Protein AF-A0A1I6DN78-F1 (afdb_monomer_lite)

pLDDT: mean 74.21, std 11.68, range [35.84, 90.88]

Structure (mmCIF, N/CA/C/O backbone):
data_AF-A0A1I6DN78-F1
#
_entry.id   AF-A0A1I6DN78-F1
#
loop_
_atom_site.group_PDB
_atom_site.id
_atom_site.type_symbol
_atom_site.label_atom_id
_atom_site.label_alt_id
_atom_site.label_comp_id
_atom_site.label_asym_id
_atom_site.label_entity_id
_atom_site.label_seq_id
_atom_site.pdbx_PDB_ins_code
_atom_site.Cartn_x
_atom_site.Cartn_y
_atom_site.Cartn_z
_atom_site.occupancy
_atom_site.B_iso_or_equiv
_atom_site.auth_seq_id
_atom_site.auth_comp_id
_atom_site.auth_asym_id
_atom_site.auth_atom_id
_atom_site.pdbx_PDB_model_num
ATOM 1 N N . MET A 1 1 ? 24.659 16.108 31.734 1.00 41.31 1 MET A N 1
ATOM 2 C CA . MET A 1 1 ? 24.739 14.938 30.835 1.00 41.31 1 MET A CA 1
ATOM 3 C C . MET A 1 1 ? 23.391 14.236 30.911 1.00 41.31 1 MET A C 1
ATOM 5 O O . MET A 1 1 ? 23.063 13.721 31.973 1.00 41.31 1 MET A O 1
ATOM 9 N N . LEU A 1 2 ? 22.557 14.352 29.872 1.00 47.22 2 LEU A N 1
ATOM 10 C CA . LEU A 1 2 ? 21.226 13.733 29.843 1.00 47.22 2 LEU A CA 1
ATOM 11 C C . LEU A 1 2 ? 21.417 12.210 29.844 1.00 47.22 2 LEU A C 1
ATOM 13 O O . LEU A 1 2 ? 22.082 11.671 28.958 1.00 47.22 2 LEU A O 1
ATOM 17 N N . ASN A 1 3 ? 20.913 11.521 30.866 1.00 60.94 3 ASN A N 1
ATOM 18 C CA . ASN A 1 3 ? 21.078 10.078 30.988 1.00 60.94 3 ASN A CA 1
ATOM 19 C C . ASN A 1 3 ? 20.027 9.386 30.107 1.00 60.94 3 ASN A C 1
ATOM 21 O O . ASN A 1 3 ? 18.976 8.964 30.580 1.00 60.94 3 ASN A O 1
ATOM 25 N N . ILE A 1 4 ? 20.317 9.308 28.805 1.00 55.97 4 ILE A N 1
ATOM 26 C CA . ILE A 1 4 ? 19.475 8.690 27.760 1.00 55.97 4 ILE A CA 1
ATOM 27 C C . ILE A 1 4 ? 19.012 7.281 28.166 1.00 55.97 4 ILE A C 1
ATOM 29 O O . ILE A 1 4 ? 17.906 6.861 27.836 1.00 55.97 4 ILE A O 1
ATOM 33 N N . LYS A 1 5 ? 19.830 6.557 28.941 1.00 55.28 5 LYS A N 1
ATOM 34 C CA . LYS A 1 5 ? 19.492 5.234 29.482 1.00 55.28 5 LYS A CA 1
ATOM 35 C C . LYS A 1 5 ? 18.276 5.270 30.411 1.00 55.28 5 LYS A C 1
ATOM 37 O O . LYS A 1 5 ? 17.467 4.350 30.370 1.00 55.28 5 LYS A O 1
ATOM 42 N N . THR A 1 6 ? 18.156 6.318 31.222 1.00 58.56 6 THR A N 1
ATOM 43 C CA . THR A 1 6 ? 17.051 6.500 32.164 1.00 58.56 6 THR A CA 1
ATOM 44 C C . THR A 1 6 ? 15.787 6.970 31.455 1.00 58.56 6 THR A C 1
ATOM 46 O O . THR A 1 6 ? 14.716 6.503 31.801 1.00 58.56 6 THR A O 1
ATOM 49 N N . GLU A 1 7 ? 15.891 7.834 30.439 1.00 58.91 7 GLU A N 1
ATOM 50 C CA . GLU A 1 7 ? 14.727 8.251 29.637 1.00 58.91 7 GLU A CA 1
ATOM 51 C C . GLU A 1 7 ? 14.170 7.110 28.777 1.00 58.91 7 GLU A C 1
ATOM 53 O O . GLU A 1 7 ? 12.955 6.951 28.667 1.00 58.91 7 GLU A O 1
ATOM 58 N N . LEU A 1 8 ? 15.039 6.266 28.209 1.00 57.28 8 LEU A N 1
ATOM 59 C CA . LEU A 1 8 ? 14.621 5.075 27.466 1.00 57.28 8 LEU A CA 1
ATOM 60 C C . LEU A 1 8 ? 13.922 4.053 28.370 1.00 57.28 8 LEU A C 1
ATOM 62 O O . LEU A 1 8 ? 12.923 3.466 27.955 1.00 57.28 8 LEU A O 1
ATOM 66 N N . SER A 1 9 ? 14.395 3.847 29.604 1.00 59.88 9 SER A N 1
ATOM 67 C CA . SER A 1 9 ? 13.773 2.886 30.522 1.00 59.88 9 SER A CA 1
ATOM 68 C C . SER A 1 9 ? 12.417 3.354 31.064 1.00 59.88 9 SER A C 1
ATOM 70 O O . SER A 1 9 ? 11.549 2.513 31.294 1.00 59.88 9 SER A O 1
ATOM 72 N N . THR A 1 10 ? 12.169 4.664 31.193 1.00 61.94 10 THR A N 1
ATOM 73 C CA . THR A 1 10 ? 10.816 5.197 31.455 1.00 61.94 10 THR A CA 1
ATOM 74 C C . THR A 1 10 ? 9.911 5.142 30.228 1.00 61.94 10 THR A C 1
ATOM 76 O O . THR A 1 10 ? 8.695 4.998 30.371 1.00 61.94 10 THR A O 1
ATOM 79 N N . PHE A 1 11 ? 10.462 5.246 29.015 1.00 59.44 11 PHE A N 1
ATOM 80 C CA . PHE A 1 11 ? 9.665 5.199 27.787 1.00 59.44 11 PHE A CA 1
ATOM 81 C C . PHE A 1 11 ? 9.216 3.780 27.414 1.00 59.44 11 PHE A C 1
ATOM 83 O O . PHE A 1 11 ? 8.083 3.600 26.958 1.00 59.44 11 PHE A O 1
ATOM 90 N N . PHE A 1 12 ? 10.081 2.787 27.631 1.00 59.97 12 PHE A N 1
ATOM 91 C CA . PHE A 1 12 ? 9.878 1.375 27.305 1.00 59.97 12 PHE A CA 1
ATOM 92 C C . PHE A 1 12 ? 9.549 0.544 28.551 1.00 59.97 12 PHE A C 1
ATOM 94 O O . PHE A 1 12 ? 10.260 -0.392 28.907 1.00 59.97 12 PHE A O 1
ATOM 101 N N . THR A 1 13 ? 8.445 0.866 29.224 1.00 73.69 13 THR A N 1
ATOM 102 C CA . THR A 1 13 ? 7.919 -0.013 30.277 1.00 73.69 13 THR A CA 1
ATOM 103 C C . THR A 1 13 ? 7.487 -1.361 29.687 1.00 73.69 13 THR A C 1
ATOM 105 O O . THR A 1 13 ? 7.060 -1.434 28.532 1.00 73.69 13 THR A O 1
ATOM 108 N N . GLN A 1 14 ? 7.548 -2.436 30.481 1.00 72.31 14 GLN A N 1
ATOM 109 C CA . GLN A 1 14 ? 7.134 -3.792 30.077 1.00 72.31 14 GLN A CA 1
ATOM 110 C C . GLN A 1 14 ? 5.727 -3.805 29.443 1.00 72.31 14 GLN A C 1
ATOM 112 O O . GLN A 1 14 ? 5.481 -4.473 28.437 1.00 72.31 14 GLN A O 1
ATOM 117 N N . GLU A 1 15 ? 4.813 -3.008 29.998 1.00 73.38 15 GLU A N 1
ATOM 118 C CA . GLU A 1 15 ? 3.446 -2.824 29.507 1.00 73.38 15 GLU A CA 1
ATOM 119 C C . GLU A 1 15 ? 3.412 -2.175 28.114 1.00 73.38 15 GLU A C 1
ATOM 121 O O . GLU A 1 15 ? 2.725 -2.656 27.210 1.00 73.38 15 GLU A O 1
ATOM 126 N N . ARG A 1 16 ? 4.207 -1.120 27.896 1.00 68.69 16 ARG A N 1
ATOM 127 C CA . ARG A 1 16 ? 4.311 -0.454 26.592 1.00 68.69 16 ARG A CA 1
ATOM 128 C C . ARG A 1 16 ? 4.953 -1.350 25.547 1.00 68.69 16 ARG A C 1
ATOM 130 O O . ARG A 1 16 ? 4.456 -1.373 24.428 1.00 68.69 16 ARG A O 1
ATOM 137 N N . ILE A 1 17 ? 5.992 -2.109 25.901 1.00 73.38 17 ILE A N 1
ATOM 138 C CA . ILE A 1 17 ? 6.631 -3.087 25.004 1.00 73.38 17 ILE A CA 1
ATOM 139 C C . ILE A 1 17 ? 5.624 -4.163 24.595 1.00 73.38 17 ILE A C 1
ATOM 141 O O . ILE A 1 17 ? 5.501 -4.469 23.413 1.00 73.38 17 ILE A O 1
ATOM 145 N N . THR A 1 18 ? 4.857 -4.694 25.549 1.00 70.69 18 THR A N 1
ATOM 146 C CA . THR A 1 18 ? 3.829 -5.712 25.280 1.00 70.69 18 THR A CA 1
ATOM 147 C C . THR A 1 18 ? 2.738 -5.158 24.365 1.00 70.69 18 THR A C 1
ATOM 149 O O . THR A 1 18 ? 2.366 -5.786 23.373 1.00 70.69 18 THR A O 1
ATOM 152 N N . ARG A 1 19 ? 2.279 -3.927 24.623 1.00 70.06 19 ARG A N 1
ATOM 153 C CA . ARG A 1 19 ? 1.315 -3.232 23.763 1.00 70.06 19 ARG A CA 1
ATOM 154 C C . ARG A 1 19 ? 1.873 -2.980 22.359 1.00 70.06 19 ARG A C 1
ATOM 156 O O . ARG A 1 19 ? 1.165 -3.204 21.383 1.00 70.06 19 ARG A O 1
ATOM 163 N N . LEU A 1 20 ? 3.132 -2.558 22.240 1.00 70.12 20 LEU A N 1
ATOM 164 C CA . LEU A 1 20 ? 3.813 -2.359 20.956 1.00 70.12 20 LEU A CA 1
ATOM 165 C C . LEU A 1 20 ? 3.968 -3.670 20.190 1.00 70.12 20 LEU A C 1
ATOM 167 O O . LEU A 1 20 ? 3.680 -3.698 19.001 1.00 70.12 20 LEU A O 1
ATOM 171 N N . SER A 1 21 ? 4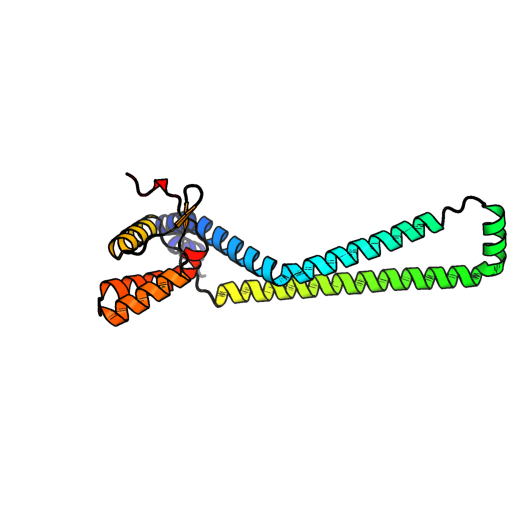.357 -4.750 20.865 1.00 73.81 21 SER A N 1
ATOM 172 C CA . SER A 1 21 ? 4.475 -6.088 20.279 1.00 73.81 21 SER A CA 1
ATOM 173 C C . SER A 1 21 ? 3.133 -6.581 19.728 1.00 73.81 21 SER A C 1
ATOM 175 O O . SER A 1 21 ? 3.067 -7.070 18.604 1.00 73.81 21 SER A O 1
ATOM 177 N N . ASN A 1 22 ? 2.036 -6.347 20.455 1.00 73.00 22 ASN A N 1
ATOM 178 C CA . ASN A 1 22 ? 0.687 -6.707 20.005 1.00 73.00 22 ASN A CA 1
ATOM 179 C C . ASN A 1 22 ? 0.187 -5.832 18.839 1.00 73.00 22 ASN A C 1
ATOM 181 O O . ASN A 1 22 ? -0.591 -6.284 17.998 1.00 73.00 22 ASN A O 1
ATOM 185 N N . LEU A 1 23 ? 0.620 -4.570 18.772 1.00 71.50 23 LEU A N 1
ATOM 186 C CA . LEU A 1 23 ? 0.206 -3.628 17.730 1.00 71.50 23 LEU A CA 1
ATOM 187 C C . LEU A 1 23 ? 1.088 -3.685 16.475 1.00 71.50 23 LEU A C 1
ATOM 189 O O . LEU A 1 23 ? 0.589 -3.441 15.376 1.00 71.50 23 LEU A O 1
ATOM 193 N N . ALA A 1 24 ? 2.372 -4.019 16.596 1.00 73.44 24 ALA A N 1
ATOM 194 C CA . ALA A 1 24 ? 3.335 -4.003 15.496 1.00 73.44 24 ALA A CA 1
ATOM 195 C C . ALA A 1 24 ? 2.898 -4.859 14.288 1.00 73.44 24 ALA A C 1
ATOM 197 O O . ALA A 1 24 ? 2.918 -4.336 13.170 1.00 73.44 24 ALA A O 1
ATOM 198 N N . PRO A 1 25 ? 2.388 -6.099 14.454 1.00 78.00 25 PRO A N 1
ATOM 199 C CA . PRO A 1 25 ? 1.848 -6.878 13.341 1.00 78.00 25 PRO A CA 1
ATOM 200 C C . PRO A 1 25 ? 0.688 -6.180 12.617 1.00 78.00 25 PRO A C 1
ATOM 202 O O . PRO A 1 25 ? 0.527 -6.339 11.406 1.00 78.00 25 PRO A O 1
ATOM 205 N N . LYS A 1 26 ? -0.119 -5.386 13.334 1.00 77.94 26 LYS A N 1
ATOM 206 C CA . LYS A 1 26 ? -1.255 -4.641 12.766 1.00 77.94 26 LYS A CA 1
ATOM 207 C C . LYS A 1 26 ? -0.774 -3.464 11.918 1.00 77.94 26 LYS A C 1
ATOM 209 O O . LYS A 1 26 ? -1.271 -3.273 10.811 1.00 77.94 26 LYS A O 1
ATOM 214 N N . TYR A 1 27 ? 0.242 -2.737 12.384 1.00 75.69 27 TYR A N 1
ATOM 215 C CA . TYR A 1 27 ? 0.895 -1.691 11.591 1.00 75.69 27 TYR A CA 1
ATOM 216 C C . TYR A 1 27 ? 1.569 -2.265 10.338 1.00 75.69 27 TYR A C 1
ATOM 218 O O . TYR A 1 27 ? 1.397 -1.715 9.255 1.00 75.69 27 TYR A O 1
ATOM 226 N N . ILE A 1 28 ? 2.259 -3.408 10.440 1.00 78.19 28 ILE A N 1
ATOM 227 C CA . ILE A 1 28 ? 2.870 -4.082 9.279 1.00 78.19 28 ILE A CA 1
ATOM 228 C C . ILE A 1 28 ? 1.811 -4.449 8.230 1.00 78.19 28 ILE A C 1
ATOM 230 O O . ILE A 1 28 ? 2.001 -4.178 7.044 1.00 78.19 28 ILE A O 1
ATOM 234 N N . LYS A 1 29 ? 0.667 -5.009 8.651 1.00 77.81 29 LYS A N 1
ATOM 235 C CA . LYS A 1 29 ? -0.460 -5.294 7.745 1.00 77.81 29 LYS A CA 1
ATOM 236 C C . LYS A 1 29 ? -0.986 -4.030 7.061 1.00 77.81 29 LYS A C 1
ATOM 238 O O . LYS A 1 29 ? -1.263 -4.066 5.864 1.00 77.81 29 LYS A O 1
ATOM 243 N N . HIS A 1 30 ? -1.073 -2.913 7.782 1.00 79.69 30 HIS A N 1
ATOM 244 C CA . HIS A 1 30 ? -1.467 -1.634 7.195 1.00 79.69 30 HIS A CA 1
ATOM 245 C C . HIS A 1 30 ? -0.463 -1.130 6.156 1.00 79.69 30 HIS A C 1
ATOM 247 O O . HIS A 1 30 ? -0.868 -0.778 5.050 1.00 79.69 30 HIS A O 1
ATOM 253 N N . PHE A 1 31 ? 0.839 -1.162 6.454 1.00 80.31 31 PHE A N 1
ATOM 254 C CA . PHE A 1 31 ? 1.873 -0.804 5.478 1.00 80.31 31 PHE A CA 1
ATOM 255 C C . PHE A 1 31 ? 1.793 -1.678 4.225 1.00 80.31 31 PHE A C 1
ATOM 257 O O . PHE A 1 31 ? 1.883 -1.162 3.112 1.00 80.31 31 PHE A O 1
ATOM 264 N N . TYR A 1 32 ? 1.558 -2.983 4.386 1.00 82.25 32 TYR A N 1
ATOM 265 C CA . TYR A 1 32 ? 1.349 -3.891 3.260 1.00 82.25 32 TYR A CA 1
ATOM 266 C C . TYR A 1 32 ? 0.108 -3.514 2.436 1.00 82.25 32 TYR A C 1
ATOM 268 O O . TYR A 1 32 ? 0.173 -3.464 1.208 1.00 82.25 32 TYR A O 1
ATOM 276 N N . TYR A 1 33 ? -1.009 -3.191 3.093 1.00 82.00 33 TYR A N 1
ATOM 277 C CA . TYR A 1 33 ? -2.230 -2.729 2.431 1.00 82.00 33 TYR A CA 1
ATOM 278 C C . TYR A 1 33 ? -2.006 -1.430 1.643 1.00 82.00 33 TYR A C 1
ATOM 280 O O . TYR A 1 33 ? -2.354 -1.361 0.464 1.00 82.00 33 TYR A O 1
ATOM 288 N N . VAL A 1 34 ? -1.376 -0.422 2.256 1.00 80.19 34 VAL A N 1
ATOM 289 C CA . VAL A 1 34 ? -1.042 0.854 1.602 1.00 80.19 34 VAL A CA 1
ATOM 290 C C . VAL A 1 34 ? -0.096 0.621 0.425 1.00 80.19 34 VAL A C 1
ATOM 292 O O . VAL A 1 34 ? -0.337 1.136 -0.666 1.00 80.19 34 VAL A O 1
ATOM 295 N N . GLY A 1 35 ? 0.935 -0.208 0.604 1.00 80.38 35 GLY A N 1
ATOM 296 C CA . GLY A 1 35 ? 1.876 -0.567 -0.455 1.00 80.38 35 GLY A CA 1
ATOM 297 C C . GLY A 1 35 ? 1.180 -1.247 -1.632 1.00 80.38 35 GLY A C 1
ATOM 298 O O . GLY A 1 35 ? 1.411 -0.881 -2.783 1.00 80.38 35 GLY A O 1
ATOM 299 N N . LYS A 1 36 ? 0.252 -2.169 -1.351 1.00 82.88 36 LYS A N 1
ATOM 300 C CA . LYS A 1 36 ? -0.588 -2.808 -2.366 1.00 82.88 36 LYS A CA 1
ATOM 301 C C . LYS A 1 36 ? -1.446 -1.778 -3.109 1.00 82.88 36 LYS A C 1
ATOM 303 O O . LYS A 1 36 ? -1.479 -1.828 -4.333 1.00 82.88 36 LYS A O 1
ATOM 308 N N . GLN A 1 37 ? -2.104 -0.841 -2.417 1.00 82.06 37 GLN A N 1
ATOM 309 C CA . GLN A 1 37 ? -2.894 0.218 -3.069 1.00 82.06 37 GLN A CA 1
ATOM 310 C C . GLN A 1 37 ? -2.043 1.060 -4.026 1.00 82.06 37 GLN A C 1
ATOM 312 O O . GLN A 1 37 ? -2.405 1.224 -5.187 1.00 82.06 37 GLN A O 1
ATOM 317 N N . VAL A 1 38 ? -0.882 1.532 -3.562 1.00 82.69 38 VAL A N 1
ATOM 318 C CA . VAL A 1 38 ? 0.045 2.311 -4.394 1.00 82.69 38 VAL A CA 1
ATOM 319 C C . VAL A 1 38 ? 0.521 1.488 -5.589 1.00 82.69 38 VAL A C 1
ATOM 321 O O . VAL A 1 38 ? 0.551 1.988 -6.705 1.00 82.69 38 VAL A O 1
ATOM 324 N N . PHE A 1 39 ? 0.840 0.209 -5.403 1.00 82.25 39 PHE A N 1
ATOM 325 C CA . PHE A 1 39 ? 1.216 -0.660 -6.516 1.00 82.25 39 PHE A CA 1
ATOM 326 C C . PHE A 1 39 ? 0.112 -0.771 -7.577 1.00 82.25 39 PHE A C 1
ATOM 328 O O . PHE A 1 39 ? 0.398 -0.661 -8.769 1.00 82.25 39 PHE A O 1
ATOM 335 N N . TRP A 1 40 ? -1.148 -0.939 -7.165 1.00 81.75 40 TRP A N 1
ATOM 336 C CA . TRP A 1 40 ? -2.278 -1.011 -8.094 1.00 81.75 40 TRP A CA 1
ATOM 337 C C . TRP A 1 40 ? -2.506 0.293 -8.860 1.00 81.75 40 TRP A C 1
ATOM 339 O O . TRP A 1 40 ? -2.768 0.232 -10.063 1.00 81.75 40 TRP A O 1
ATOM 349 N N . ASP A 1 41 ? -2.331 1.450 -8.215 1.00 82.62 41 ASP A N 1
ATOM 350 C CA . ASP A 1 41 ? -2.417 2.761 -8.874 1.00 82.62 41 ASP A CA 1
ATOM 351 C C . ASP A 1 41 ? -1.419 2.884 -10.041 1.00 82.62 41 ASP A C 1
ATOM 353 O O . ASP A 1 41 ? -1.744 3.438 -11.093 1.00 82.62 41 ASP A O 1
ATOM 357 N N . TYR A 1 42 ? -0.216 2.323 -9.885 1.00 81.81 42 TYR A N 1
ATOM 358 C CA . TYR A 1 42 ? 0.852 2.371 -10.892 1.00 81.81 42 TYR A CA 1
ATOM 359 C C . TYR A 1 42 ? 0.944 1.107 -11.764 1.00 81.81 42 TYR A C 1
ATOM 361 O O . TYR A 1 42 ? 1.770 1.042 -12.676 1.00 81.81 42 TYR A O 1
ATOM 369 N N . TRP A 1 43 ? 0.069 0.118 -11.566 1.00 80.12 43 TRP A N 1
ATOM 370 C CA . TRP A 1 43 ? 0.129 -1.181 -12.249 1.00 80.12 43 TRP A CA 1
ATOM 371 C C . TRP A 1 43 ? 0.071 -1.073 -13.776 1.00 80.12 43 TRP A C 1
ATOM 373 O O . TRP A 1 43 ? 0.793 -1.774 -14.487 1.00 80.12 43 TRP A O 1
ATOM 383 N N . LYS A 1 44 ? -0.759 -0.161 -14.301 1.00 78.75 44 LYS A N 1
ATOM 384 C CA . LYS A 1 44 ? -0.852 0.093 -15.750 1.00 78.75 44 LYS A CA 1
ATOM 385 C C . LYS A 1 44 ? 0.477 0.596 -16.321 1.00 78.75 44 LYS A C 1
ATOM 387 O O . LYS A 1 44 ? 0.866 0.177 -17.404 1.00 78.75 44 LYS A O 1
ATOM 392 N N . ILE A 1 45 ? 1.176 1.450 -15.578 1.00 76.44 45 ILE A N 1
ATOM 393 C CA . ILE A 1 45 ? 2.455 2.040 -15.986 1.00 76.44 45 ILE A CA 1
ATOM 394 C C . ILE A 1 45 ? 3.564 0.982 -15.924 1.00 76.44 45 ILE A C 1
ATOM 396 O O . ILE A 1 45 ? 4.328 0.840 -16.877 1.00 76.44 45 ILE A O 1
ATOM 400 N N . ILE A 1 46 ? 3.597 0.175 -14.857 1.00 77.81 46 ILE A N 1
ATOM 401 C CA . ILE A 1 46 ? 4.546 -0.940 -14.705 1.00 77.81 46 ILE A CA 1
ATOM 402 C C . ILE A 1 46 ? 4.428 -1.917 -15.884 1.00 77.81 46 ILE A C 1
ATOM 404 O O . ILE A 1 46 ? 5.440 -2.276 -16.480 1.00 77.81 46 ILE A O 1
ATOM 408 N N . LYS A 1 47 ? 3.203 -2.281 -16.291 1.00 76.94 47 LYS A N 1
ATOM 409 C CA . LYS A 1 47 ? 2.967 -3.153 -17.456 1.00 76.94 47 LYS A CA 1
ATOM 410 C C . LYS A 1 47 ? 3.573 -2.608 -18.747 1.00 76.94 47 LYS A C 1
ATOM 412 O O . LYS A 1 47 ? 4.202 -3.364 -19.482 1.00 76.94 47 LYS A O 1
ATOM 417 N N . VAL A 1 48 ? 3.387 -1.318 -19.026 1.00 75.88 48 VAL A N 1
ATOM 418 C CA . VAL A 1 48 ? 3.936 -0.680 -20.234 1.00 75.88 48 VAL A CA 1
ATOM 419 C C . VAL A 1 48 ? 5.462 -0.753 -20.229 1.00 75.88 48 VAL A C 1
ATOM 421 O O . VAL A 1 48 ? 6.062 -1.129 -21.232 1.00 75.88 48 VAL A O 1
ATOM 424 N N . ILE A 1 49 ? 6.091 -0.479 -19.086 1.00 76.88 49 ILE A N 1
ATOM 425 C CA . ILE A 1 49 ? 7.550 -0.553 -18.933 1.00 76.88 49 ILE A CA 1
ATOM 426 C C . ILE A 1 49 ? 8.058 -1.982 -19.122 1.00 76.88 49 ILE A C 1
ATOM 428 O O . ILE A 1 49 ? 9.050 -2.187 -19.817 1.00 76.88 49 ILE A O 1
ATOM 432 N N . SER A 1 50 ? 7.368 -2.982 -18.570 1.00 76.31 50 SER A N 1
ATOM 433 C CA . SER A 1 50 ? 7.729 -4.390 -18.767 1.00 76.31 50 SER A CA 1
ATOM 434 C C . SER A 1 50 ? 7.639 -4.816 -20.237 1.00 76.31 50 SER A C 1
ATOM 436 O O . SER A 1 50 ? 8.516 -5.533 -20.715 1.00 76.31 50 SER A O 1
ATOM 438 N N . ILE A 1 51 ? 6.623 -4.350 -20.973 1.00 76.75 51 ILE A N 1
ATOM 439 C CA . ILE A 1 51 ? 6.493 -4.606 -22.417 1.00 76.75 51 ILE A CA 1
ATOM 440 C C . ILE A 1 51 ? 7.643 -3.944 -23.188 1.00 76.75 51 ILE A C 1
ATOM 442 O O . ILE A 1 51 ? 8.246 -4.582 -24.048 1.00 76.75 51 ILE A O 1
ATOM 446 N N . LEU A 1 52 ? 8.001 -2.701 -22.853 1.00 71.44 52 LEU A N 1
ATOM 447 C CA . LEU A 1 52 ? 9.150 -2.018 -23.455 1.00 71.44 52 LEU A CA 1
ATOM 448 C C . LEU A 1 52 ? 10.464 -2.767 -23.188 1.00 71.44 52 LEU A C 1
ATOM 450 O O . LEU A 1 52 ? 11.283 -2.899 -24.094 1.00 71.44 52 LEU A O 1
ATOM 454 N N . PHE A 1 53 ? 10.644 -3.318 -21.983 1.00 74.00 53 PHE A N 1
ATOM 455 C CA . PHE A 1 53 ? 11.814 -4.130 -21.639 1.00 74.00 53 PHE A CA 1
ATOM 456 C C . PHE A 1 53 ? 11.904 -5.397 -22.502 1.00 74.00 53 PHE A C 1
ATOM 458 O O . PHE A 1 53 ? 12.964 -5.709 -23.042 1.00 74.00 53 PHE A O 1
ATOM 465 N N . LEU A 1 54 ? 10.778 -6.094 -22.685 1.00 75.19 54 LEU A N 1
ATOM 466 C CA . LEU A 1 54 ? 10.675 -7.263 -23.564 1.00 75.19 54 LEU A CA 1
ATOM 467 C C . LEU A 1 54 ? 10.985 -6.918 -25.026 1.00 75.19 54 LEU A C 1
ATOM 469 O O . LEU A 1 54 ? 11.682 -7.684 -25.686 1.00 75.19 54 LEU A O 1
ATOM 473 N N . LEU A 1 55 ? 10.522 -5.766 -25.519 1.00 68.56 55 LEU A N 1
ATOM 474 C CA . LEU A 1 55 ? 10.797 -5.305 -26.883 1.00 68.56 55 LEU A CA 1
ATOM 475 C C . LEU A 1 55 ? 12.281 -4.978 -27.092 1.00 68.56 55 LEU A C 1
ATOM 477 O O . LEU A 1 55 ? 12.867 -5.435 -28.069 1.00 68.56 55 LEU A O 1
ATOM 481 N N . ILE A 1 56 ? 12.911 -4.248 -26.165 1.00 70.38 56 ILE A N 1
ATOM 482 C CA . ILE A 1 56 ? 14.352 -3.944 -26.228 1.00 70.38 56 ILE A CA 1
ATOM 483 C C . ILE A 1 56 ? 15.169 -5.238 -26.189 1.00 70.38 56 ILE A C 1
ATOM 485 O O . ILE A 1 56 ? 16.085 -5.426 -26.989 1.00 70.38 56 ILE A O 1
ATOM 489 N N . TYR A 1 57 ? 14.815 -6.156 -25.288 1.00 70.19 57 TYR A N 1
ATOM 490 C CA . TYR A 1 57 ? 15.468 -7.456 -25.189 1.00 70.19 57 TYR A CA 1
ATOM 491 C C . TYR A 1 57 ? 15.319 -8.279 -26.479 1.00 70.19 57 TYR A C 1
ATOM 493 O O . TYR A 1 57 ? 16.298 -8.852 -26.957 1.00 70.19 57 TYR A O 1
ATOM 501 N N . ALA A 1 58 ? 14.125 -8.300 -27.082 1.00 64.12 58 ALA A N 1
ATOM 502 C CA . ALA A 1 58 ? 13.876 -8.987 -28.346 1.00 64.12 58 ALA A CA 1
ATOM 503 C C . ALA A 1 58 ? 14.692 -8.392 -29.504 1.00 64.12 58 ALA A C 1
ATOM 505 O O . ALA A 1 58 ? 15.265 -9.146 -30.285 1.00 64.12 58 ALA A O 1
ATOM 506 N N . VAL A 1 59 ? 14.801 -7.061 -29.591 1.00 66.31 59 VAL A N 1
ATOM 507 C CA . VAL A 1 59 ? 15.617 -6.381 -30.611 1.00 66.31 59 VAL A CA 1
ATOM 508 C C . VAL A 1 59 ? 17.101 -6.719 -30.451 1.00 66.31 59 VAL A C 1
ATOM 510 O O . VAL A 1 59 ? 17.743 -7.075 -31.437 1.00 66.31 59 VAL A O 1
ATOM 513 N N . ASN A 1 60 ? 17.632 -6.691 -29.223 1.00 63.47 60 ASN A N 1
ATOM 514 C CA . ASN A 1 60 ? 19.027 -7.067 -28.961 1.00 63.47 60 ASN A CA 1
ATOM 515 C C . ASN A 1 60 ? 19.306 -8.522 -29.368 1.00 63.47 60 ASN A C 1
ATOM 517 O O . ASN A 1 60 ? 20.282 -8.794 -30.063 1.00 63.47 60 ASN A O 1
ATOM 521 N N . ARG A 1 61 ? 18.408 -9.447 -29.013 1.00 64.38 61 ARG A N 1
ATOM 522 C CA . ARG A 1 61 ? 18.545 -10.872 -29.343 1.00 64.38 61 ARG A CA 1
ATOM 523 C C . ARG A 1 61 ? 18.397 -11.157 -30.843 1.00 64.38 61 ARG A C 1
ATOM 525 O O . ARG A 1 61 ? 19.074 -12.031 -31.371 1.00 64.38 61 ARG A O 1
ATOM 532 N N . CYS A 1 62 ? 17.537 -10.415 -31.539 1.00 56.66 62 CYS A N 1
ATOM 533 C CA . CYS A 1 62 ? 17.375 -10.525 -32.989 1.00 56.66 62 CYS A CA 1
ATOM 534 C C . CYS A 1 62 ? 18.614 -9.982 -33.729 1.00 56.66 62 CYS A C 1
ATOM 536 O O . CYS A 1 62 ? 19.073 -10.589 -34.691 1.00 56.66 62 CYS A O 1
ATOM 538 N N . GLY A 1 63 ? 19.219 -8.894 -33.233 1.00 55.50 63 GLY A N 1
ATOM 539 C CA . GLY A 1 63 ? 20.483 -8.363 -33.754 1.00 55.50 63 GLY A CA 1
ATOM 540 C C . GLY A 1 63 ? 21.656 -9.345 -33.635 1.00 55.50 63 GLY A C 1
ATOM 541 O O . GLY A 1 63 ? 22.446 -9.464 -34.568 1.00 55.50 63 GLY A O 1
ATOM 542 N N . GLU A 1 64 ? 21.737 -10.099 -32.534 1.00 53.47 64 GLU A N 1
ATOM 543 C CA . GLU A 1 64 ? 22.731 -11.172 -32.358 1.00 53.47 64 GLU A CA 1
ATOM 544 C C . GLU A 1 64 ? 22.539 -12.321 -33.363 1.00 53.47 64 GLU A C 1
ATOM 546 O O . GLU A 1 64 ? 23.517 -12.865 -33.875 1.00 53.47 64 GLU A O 1
ATOM 551 N N . GLN A 1 65 ? 21.289 -12.662 -33.692 1.00 53.31 65 GLN A N 1
ATOM 552 C CA . GLN A 1 65 ? 20.966 -13.701 -34.677 1.00 53.31 65 GLN A CA 1
ATOM 553 C C . GLN A 1 65 ? 21.205 -13.245 -36.123 1.00 53.31 65 GLN A C 1
ATOM 555 O O . GLN A 1 65 ? 21.685 -14.032 -36.930 1.00 53.31 65 GLN A O 1
ATOM 560 N N . PHE A 1 66 ? 20.965 -11.972 -36.456 1.00 50.44 66 PHE A N 1
ATOM 561 C CA . PHE A 1 66 ? 21.289 -11.416 -37.779 1.00 50.44 66 PHE A CA 1
ATOM 562 C C . PHE A 1 66 ? 22.796 -11.406 -38.092 1.00 50.44 66 PHE A C 1
ATOM 564 O O . PHE A 1 66 ? 23.166 -11.355 -39.263 1.00 50.44 66 PHE A O 1
ATOM 571 N N . MET A 1 67 ? 23.674 -11.478 -37.084 1.00 50.53 67 MET A N 1
ATOM 572 C CA . MET A 1 67 ? 25.119 -11.655 -37.297 1.00 50.53 67 MET A CA 1
ATOM 573 C C . MET A 1 67 ? 25.529 -13.113 -37.574 1.00 50.53 67 MET A C 1
ATOM 575 O O . MET A 1 67 ? 26.678 -13.359 -37.939 1.00 50.53 67 MET A O 1
ATOM 579 N N . GLN A 1 68 ? 24.617 -14.081 -37.441 1.00 49.69 68 GLN A N 1
ATOM 580 C CA . GLN A 1 68 ? 24.841 -15.483 -37.803 1.00 49.69 68 GLN A CA 1
ATOM 581 C C . GLN A 1 68 ? 24.308 -15.739 -39.221 1.00 49.69 68 GLN A C 1
ATOM 583 O O . GLN A 1 68 ? 23.212 -16.254 -39.404 1.00 49.69 68 GLN A O 1
ATOM 588 N N . ILE A 1 69 ? 25.057 -15.326 -40.247 1.00 52.91 69 ILE A N 1
ATOM 589 C CA . ILE A 1 69 ? 24.684 -15.549 -41.655 1.00 52.91 69 ILE A CA 1
ATOM 590 C C . ILE A 1 69 ? 25.353 -16.829 -42.174 1.00 52.91 69 ILE A C 1
ATOM 592 O O . ILE A 1 69 ? 26.575 -16.959 -42.124 1.00 52.91 69 ILE A O 1
ATOM 596 N N . ASP A 1 70 ? 24.556 -17.724 -42.765 1.00 53.56 70 ASP A N 1
ATOM 597 C CA . ASP A 1 70 ? 24.935 -19.051 -43.295 1.00 53.56 70 ASP A CA 1
ATOM 598 C C . ASP A 1 70 ? 25.841 -19.039 -44.551 1.00 53.56 70 ASP A C 1
ATOM 600 O O . ASP A 1 70 ? 26.030 -20.065 -45.205 1.00 53.56 70 ASP A O 1
ATOM 604 N N . ASN A 1 71 ? 26.427 -17.895 -44.929 1.00 54.41 71 ASN A N 1
ATOM 605 C CA . ASN A 1 71 ? 27.308 -17.811 -46.097 1.00 54.41 71 ASN A CA 1
ATOM 606 C C . ASN A 1 71 ? 28.468 -16.813 -45.890 1.00 54.41 71 ASN A C 1
ATOM 608 O O . ASN A 1 71 ? 28.400 -15.655 -46.318 1.00 54.41 71 ASN A O 1
ATOM 612 N N . PRO A 1 72 ? 29.559 -17.240 -45.227 1.00 57.03 72 PRO A N 1
ATOM 613 C CA . PRO A 1 72 ? 30.596 -16.339 -44.726 1.00 57.03 72 PRO A CA 1
ATOM 614 C C . PRO A 1 72 ? 31.368 -15.600 -45.830 1.00 57.03 72 PRO A C 1
ATOM 616 O O . PRO A 1 72 ? 31.841 -14.495 -45.587 1.00 57.03 72 PRO A O 1
ATOM 619 N N . LYS A 1 73 ? 31.468 -16.130 -47.059 1.00 54.69 73 LYS A N 1
ATOM 620 C CA . LYS A 1 73 ? 32.248 -15.499 -48.147 1.00 54.69 73 LYS A CA 1
ATOM 621 C C . LYS A 1 73 ? 31.626 -14.201 -48.675 1.00 54.69 73 LYS A C 1
ATOM 623 O O . LYS A 1 73 ? 32.303 -13.183 -48.722 1.00 54.69 73 LYS A O 1
ATOM 628 N N . VAL A 1 74 ? 30.334 -14.222 -49.005 1.00 58.78 74 VAL A N 1
ATOM 629 C CA . VAL A 1 74 ? 29.610 -13.050 -49.542 1.00 58.78 74 VAL A CA 1
ATOM 630 C C . VAL A 1 74 ? 29.512 -11.942 -48.493 1.00 58.78 74 VAL A C 1
ATOM 632 O O . VAL A 1 74 ? 29.653 -10.761 -48.804 1.00 58.78 74 VAL A O 1
ATOM 635 N N . LEU A 1 75 ? 29.330 -12.331 -47.230 1.00 59.09 75 LEU A N 1
ATOM 636 C CA . LEU A 1 75 ? 29.339 -11.403 -46.109 1.00 59.09 75 LEU A CA 1
ATOM 637 C C . LEU A 1 75 ? 30.715 -10.749 -45.923 1.00 59.09 75 LEU A C 1
ATOM 639 O O . LEU A 1 75 ? 30.789 -9.544 -45.708 1.00 59.09 75 LEU A O 1
ATOM 643 N N . THR A 1 76 ? 31.801 -11.520 -46.029 1.00 56.25 76 THR A N 1
ATOM 644 C CA . THR A 1 76 ? 33.165 -10.998 -45.850 1.00 56.25 76 THR A CA 1
ATOM 645 C C . THR A 1 76 ? 33.518 -9.969 -46.925 1.00 56.25 76 THR A C 1
ATOM 647 O O . THR A 1 76 ? 34.026 -8.902 -46.585 1.00 56.25 76 THR A O 1
ATOM 650 N N . ASP A 1 77 ? 33.176 -10.230 -48.190 1.00 63.94 77 ASP A N 1
ATOM 651 C CA . ASP A 1 77 ? 33.425 -9.296 -49.298 1.00 63.94 77 ASP A CA 1
ATOM 652 C C . ASP A 1 77 ? 32.582 -8.014 -49.179 1.00 63.94 77 ASP A C 1
ATOM 654 O O . ASP A 1 77 ? 33.088 -6.907 -49.381 1.00 63.94 77 ASP A O 1
ATOM 658 N N . PHE A 1 78 ? 31.314 -8.138 -48.773 1.00 61.66 78 PHE A N 1
ATOM 659 C CA . PHE A 1 78 ? 30.438 -6.993 -48.516 1.00 61.66 78 PHE A CA 1
ATOM 660 C C . PHE A 1 78 ? 30.921 -6.144 -47.332 1.00 61.66 78 PHE A C 1
ATOM 662 O O . PHE A 1 78 ? 30.923 -4.912 -47.419 1.00 61.66 78 PHE A O 1
ATOM 669 N N . ILE A 1 79 ? 31.356 -6.794 -46.242 1.00 60.88 79 ILE A N 1
ATOM 670 C CA . ILE A 1 79 ? 31.943 -6.123 -45.081 1.00 60.88 79 ILE A CA 1
ATOM 671 C C . ILE A 1 79 ? 33.204 -5.385 -45.513 1.00 60.88 79 ILE A C 1
ATOM 673 O O . ILE A 1 79 ? 33.267 -4.185 -45.288 1.00 60.88 79 ILE A O 1
ATOM 677 N N . LEU A 1 80 ? 34.161 -6.047 -46.173 1.00 62.25 80 LEU A N 1
ATOM 678 C CA . LEU A 1 80 ? 35.409 -5.438 -46.655 1.00 62.25 80 LEU A CA 1
ATOM 679 C C . LEU A 1 80 ? 35.170 -4.207 -47.541 1.00 62.25 80 LEU A C 1
ATOM 681 O O . LEU A 1 80 ? 35.856 -3.204 -47.367 1.00 62.25 80 LEU A O 1
ATOM 685 N N . GLN A 1 81 ? 34.174 -4.244 -48.433 1.00 67.81 81 GLN A N 1
ATOM 686 C CA . GLN A 1 81 ? 33.823 -3.098 -49.281 1.00 67.81 81 GLN A CA 1
ATOM 687 C C . GLN A 1 81 ? 33.138 -1.947 -48.527 1.00 67.81 81 GLN A C 1
ATOM 689 O O . GLN A 1 81 ? 33.290 -0.791 -48.914 1.00 67.81 81 GLN A O 1
ATOM 694 N N . ASN A 1 82 ? 32.399 -2.234 -47.450 1.00 63.53 82 ASN A N 1
ATOM 695 C CA . ASN A 1 82 ? 31.585 -1.253 -46.718 1.00 63.53 82 ASN A CA 1
ATOM 696 C C . ASN A 1 82 ? 32.030 -1.069 -45.257 1.00 63.53 82 ASN A C 1
ATOM 698 O O . ASN A 1 82 ? 31.252 -0.601 -44.423 1.00 63.53 82 ASN A O 1
ATOM 702 N N . GLN A 1 83 ? 33.279 -1.423 -44.938 1.00 64.69 83 GLN A N 1
ATOM 703 C CA . GLN A 1 83 ? 33.808 -1.539 -43.572 1.00 64.69 83 GLN A CA 1
ATOM 704 C C . GLN A 1 83 ? 33.532 -0.292 -42.727 1.00 64.69 83 GLN A C 1
ATOM 706 O O . GLN A 1 83 ? 33.050 -0.397 -41.602 1.00 64.69 83 GLN A O 1
ATOM 711 N N . VAL A 1 84 ? 33.769 0.896 -43.289 1.00 66.94 84 VAL A N 1
ATOM 712 C CA . VAL A 1 84 ? 33.550 2.177 -42.600 1.00 66.94 84 VAL A CA 1
ATOM 713 C C . VAL A 1 84 ? 32.061 2.425 -42.334 1.00 66.94 84 VAL A C 1
ATOM 715 O O . VAL A 1 84 ? 31.689 2.812 -41.229 1.00 66.94 84 VAL A O 1
ATOM 718 N N . ALA A 1 85 ? 31.192 2.156 -43.312 1.00 64.06 85 ALA A N 1
ATOM 719 C CA . ALA A 1 85 ? 29.750 2.366 -43.183 1.00 64.06 85 ALA A CA 1
ATOM 720 C C . ALA A 1 85 ? 29.123 1.411 -42.155 1.00 64.06 85 ALA A C 1
ATOM 722 O O . ALA A 1 85 ? 28.324 1.835 -41.322 1.00 64.06 85 ALA A O 1
ATOM 723 N N . ILE A 1 86 ? 29.537 0.142 -42.153 1.00 67.69 86 ILE A N 1
ATOM 724 C CA . ILE A 1 86 ? 29.085 -0.860 -41.178 1.00 67.69 86 ILE A CA 1
ATOM 725 C C . ILE A 1 86 ? 29.548 -0.492 -39.765 1.00 67.69 86 ILE A C 1
ATOM 727 O O . ILE A 1 86 ? 28.771 -0.599 -38.816 1.00 67.69 86 ILE A O 1
ATOM 731 N N . LEU A 1 87 ? 30.779 0.002 -39.614 1.00 65.38 87 LEU A N 1
ATOM 732 C CA . LEU A 1 87 ? 31.318 0.416 -38.318 1.00 65.38 87 LEU A CA 1
ATOM 733 C C . LEU A 1 87 ? 30.583 1.644 -37.751 1.00 65.38 87 LEU A C 1
ATOM 735 O O . LEU A 1 87 ? 30.311 1.695 -36.549 1.00 65.38 87 LEU A O 1
ATOM 739 N N . ILE A 1 88 ? 30.201 2.590 -38.619 1.00 68.44 88 ILE A N 1
ATOM 740 C CA . ILE A 1 88 ? 29.371 3.754 -38.270 1.00 68.44 88 ILE A CA 1
ATOM 741 C C . ILE A 1 88 ? 27.959 3.314 -37.865 1.00 68.44 88 ILE A C 1
ATOM 743 O O . ILE A 1 88 ? 27.483 3.712 -36.802 1.00 68.44 88 ILE A O 1
ATOM 747 N N . ILE A 1 89 ? 27.300 2.466 -38.660 1.00 73.00 89 ILE A N 1
ATOM 748 C CA . ILE A 1 89 ? 25.950 1.960 -38.358 1.00 73.00 89 ILE A CA 1
ATOM 749 C C . ILE A 1 89 ? 25.951 1.173 -37.042 1.00 73.00 89 ILE A C 1
ATOM 751 O O . ILE A 1 89 ? 25.083 1.391 -36.198 1.00 73.00 89 ILE A O 1
ATOM 755 N N . GLY A 1 90 ? 26.960 0.328 -36.811 1.00 66.25 90 GLY A N 1
ATOM 756 C CA . GLY A 1 90 ? 27.139 -0.387 -35.547 1.00 66.25 90 GLY A CA 1
ATOM 757 C C . GLY A 1 90 ? 27.301 0.559 -34.353 1.00 66.25 90 GLY A C 1
ATOM 758 O O . GLY A 1 90 ? 26.632 0.386 -33.335 1.00 66.25 90 GLY A O 1
ATOM 759 N N . HIS A 1 91 ? 28.117 1.612 -34.482 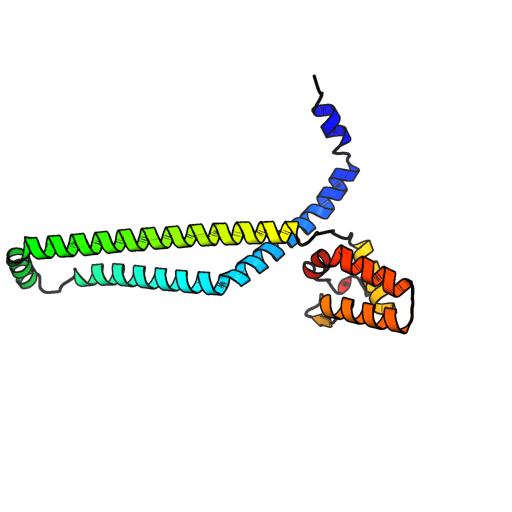1.00 67.81 91 HIS A N 1
ATOM 760 C CA . HIS A 1 91 ? 28.261 2.635 -33.439 1.00 67.81 91 HIS A CA 1
ATOM 761 C C . HIS A 1 91 ? 26.954 3.383 -33.154 1.00 67.81 91 HIS A C 1
ATOM 763 O O . HIS A 1 91 ? 26.620 3.618 -31.991 1.00 67.81 91 HIS A O 1
ATOM 769 N N . I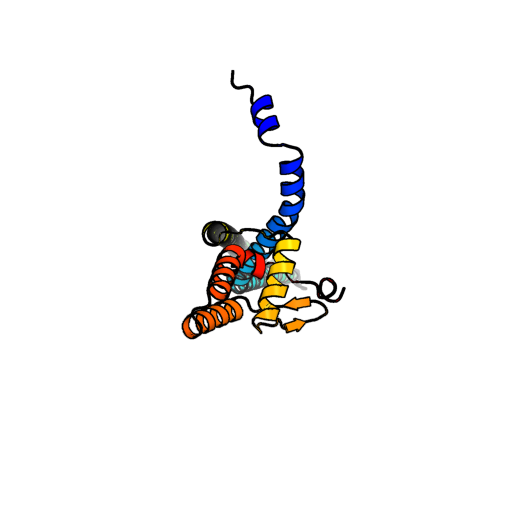LE A 1 92 ? 26.201 3.743 -34.197 1.00 71.00 92 ILE A N 1
ATOM 770 C CA . ILE A 1 92 ? 24.902 4.411 -34.063 1.00 71.00 92 ILE A CA 1
ATOM 771 C C . ILE A 1 92 ? 23.917 3.503 -33.317 1.00 71.00 92 ILE A C 1
ATOM 773 O O . ILE A 1 92 ? 23.298 3.949 -32.352 1.00 71.00 92 ILE A O 1
ATOM 777 N N . LEU A 1 93 ? 23.823 2.224 -33.693 1.00 69.81 93 LEU A N 1
ATOM 778 C CA . LEU A 1 93 ? 22.939 1.256 -33.038 1.00 69.81 93 LEU A CA 1
ATOM 779 C C . LEU A 1 93 ? 23.302 1.043 -31.560 1.00 69.81 93 LEU A C 1
ATOM 781 O O . LEU A 1 93 ? 22.416 1.065 -30.706 1.00 69.81 93 LEU A O 1
ATOM 785 N N . ILE A 1 94 ? 24.594 0.922 -31.231 1.00 69.62 94 ILE A N 1
ATOM 786 C CA . ILE A 1 94 ? 25.060 0.796 -29.839 1.00 69.62 94 ILE A CA 1
ATOM 787 C C . ILE A 1 94 ? 24.713 2.050 -29.024 1.00 69.62 94 ILE A C 1
ATOM 789 O O . ILE A 1 94 ? 24.284 1.943 -27.873 1.00 69.62 94 ILE A O 1
ATOM 793 N N . ASN A 1 95 ? 24.880 3.244 -29.596 1.00 71.88 95 ASN A N 1
ATOM 794 C CA . ASN A 1 95 ? 24.558 4.496 -28.911 1.00 71.88 95 ASN A CA 1
ATOM 795 C C . ASN A 1 95 ? 23.051 4.670 -28.696 1.00 71.88 95 ASN A C 1
ATOM 797 O O . ASN A 1 95 ? 22.646 5.103 -27.616 1.00 71.88 95 ASN A O 1
ATOM 801 N N . ILE A 1 96 ? 22.222 4.275 -29.667 1.00 74.25 96 ILE A N 1
ATOM 802 C CA . ILE A 1 96 ? 20.763 4.241 -29.507 1.00 74.25 96 ILE A CA 1
ATOM 803 C C . ILE A 1 96 ? 20.387 3.271 -28.384 1.00 74.25 96 ILE A C 1
ATOM 805 O O . ILE A 1 96 ? 19.661 3.665 -27.477 1.00 74.25 96 ILE A O 1
ATOM 809 N N . ALA A 1 97 ? 20.940 2.054 -28.367 1.00 69.62 97 ALA A N 1
ATOM 810 C CA . ALA A 1 97 ? 20.666 1.076 -27.314 1.00 69.62 97 ALA A CA 1
ATOM 811 C C . ALA A 1 97 ? 21.051 1.595 -25.914 1.00 69.62 97 ALA A C 1
ATOM 813 O O . ALA A 1 97 ? 20.264 1.485 -24.971 1.00 69.62 97 ALA A O 1
ATOM 814 N N . LYS A 1 98 ? 22.227 2.228 -25.778 1.00 72.31 98 LYS A N 1
ATOM 815 C CA . LYS A 1 98 ? 22.669 2.872 -24.527 1.00 72.31 98 LYS A CA 1
ATOM 816 C C . LYS A 1 98 ? 21.723 3.992 -24.091 1.00 72.31 98 LYS A C 1
ATOM 818 O O . LYS A 1 98 ? 21.371 4.067 -22.915 1.00 72.31 98 LYS A O 1
ATOM 823 N N . LEU A 1 99 ? 21.297 4.843 -25.026 1.00 78.12 99 LEU A N 1
ATOM 824 C CA . LEU A 1 99 ? 20.370 5.939 -24.754 1.00 78.12 99 LEU A CA 1
ATOM 825 C C . LEU A 1 99 ? 18.994 5.418 -24.321 1.00 78.12 99 LEU A C 1
ATOM 827 O O . LEU A 1 99 ? 18.447 5.888 -23.325 1.00 78.12 99 LEU A O 1
ATOM 831 N N . THR A 1 100 ? 18.451 4.418 -25.019 1.00 74.94 100 THR A N 1
ATOM 832 C CA . THR A 1 100 ? 17.173 3.792 -24.659 1.00 74.94 100 THR A CA 1
ATOM 833 C C . THR A 1 100 ? 17.240 3.167 -23.266 1.00 74.94 100 THR A C 1
ATOM 835 O O . THR A 1 100 ? 16.333 3.371 -22.461 1.00 74.94 100 THR A O 1
ATOM 838 N N . TYR A 1 101 ? 18.334 2.473 -22.939 1.00 73.62 101 TYR A N 1
ATOM 839 C CA . TYR A 1 101 ? 18.546 1.903 -21.607 1.00 73.62 101 TYR A CA 1
ATOM 840 C C . TYR A 1 101 ? 18.619 2.981 -20.511 1.00 73.62 101 TYR A C 1
ATOM 842 O O . TYR A 1 101 ? 18.013 2.833 -19.448 1.00 73.62 101 TYR A O 1
ATOM 850 N N . ALA A 1 102 ? 19.307 4.096 -20.770 1.00 77.06 102 ALA A N 1
ATOM 851 C CA . ALA A 1 102 ? 19.395 5.215 -19.833 1.00 77.06 102 ALA A CA 1
ATOM 852 C C . ALA A 1 102 ? 18.028 5.874 -19.575 1.00 77.06 102 ALA A C 1
ATOM 854 O O . ALA A 1 102 ? 17.662 6.098 -18.420 1.00 77.06 102 ALA A O 1
ATOM 855 N N . LEU A 1 103 ? 17.248 6.131 -20.631 1.00 78.31 103 LEU A N 1
ATOM 856 C CA . LEU A 1 103 ? 15.899 6.697 -20.519 1.00 78.31 103 LEU A CA 1
ATOM 857 C C . LEU A 1 103 ? 14.949 5.770 -19.752 1.00 78.31 103 LEU A C 1
ATOM 859 O O . LEU A 1 103 ? 14.146 6.235 -18.943 1.00 78.31 103 LEU A O 1
ATOM 863 N N . LEU A 1 104 ? 15.068 4.458 -19.963 1.00 79.75 104 LEU A N 1
ATOM 864 C CA . LEU A 1 104 ? 14.266 3.464 -19.258 1.00 79.75 104 LEU A CA 1
ATOM 865 C C . LEU A 1 104 ? 14.579 3.438 -17.757 1.00 79.75 104 LEU A C 1
ATOM 867 O O . LEU A 1 104 ? 13.663 3.479 -16.938 1.00 79.75 104 LEU A O 1
ATOM 871 N N . ASN A 1 105 ? 15.863 3.430 -17.388 1.00 79.38 105 ASN A N 1
ATOM 872 C CA . ASN A 1 105 ? 16.267 3.497 -15.982 1.00 79.38 105 ASN A CA 1
ATOM 873 C C . ASN A 1 105 ? 15.779 4.783 -15.313 1.00 79.38 105 ASN A C 1
ATOM 875 O O . ASN A 1 105 ? 15.255 4.735 -14.201 1.00 79.38 105 ASN A O 1
ATOM 879 N N . LEU A 1 106 ? 15.887 5.921 -16.002 1.00 83.94 106 LEU A N 1
ATOM 880 C CA . LEU A 1 106 ? 15.366 7.193 -15.510 1.00 83.94 106 LEU A CA 1
ATOM 881 C C . LEU A 1 106 ? 13.853 7.121 -15.248 1.00 83.94 106 LEU A C 1
ATOM 883 O O . LEU A 1 106 ? 13.397 7.538 -14.184 1.00 83.94 106 LEU A O 1
ATOM 887 N N . ALA A 1 107 ? 13.081 6.535 -16.167 1.00 80.88 107 ALA A N 1
ATOM 888 C CA . ALA A 1 107 ? 11.646 6.332 -15.981 1.00 80.88 107 ALA A CA 1
ATOM 889 C C . ALA A 1 107 ? 11.341 5.446 -14.757 1.00 80.88 107 ALA A C 1
ATOM 891 O O . ALA A 1 107 ? 10.474 5.790 -13.950 1.00 80.88 107 ALA A O 1
ATOM 892 N N . CYS A 1 108 ? 12.090 4.355 -14.564 1.00 81.31 108 CYS A N 1
ATOM 893 C CA . CYS A 1 108 ? 11.964 3.489 -13.389 1.00 81.31 108 CYS A CA 1
ATOM 894 C C . CYS A 1 108 ? 12.239 4.238 -12.074 1.00 81.31 108 CYS A C 1
ATOM 896 O O . CYS A 1 108 ? 11.495 4.059 -11.104 1.00 81.31 108 CYS A O 1
ATOM 898 N N . TYR A 1 109 ? 13.262 5.101 -12.031 1.00 83.25 109 TYR A N 1
ATOM 899 C CA . TYR A 1 109 ? 13.559 5.921 -10.852 1.00 83.25 109 TYR A CA 1
ATOM 900 C C . TYR A 1 109 ? 12.451 6.933 -10.558 1.00 83.25 109 TYR A C 1
ATOM 902 O O . TYR A 1 109 ? 12.013 7.033 -9.413 1.00 83.25 109 TYR A O 1
ATOM 910 N N . ILE A 1 110 ? 11.956 7.636 -11.582 1.00 85.81 110 ILE A N 1
ATOM 911 C CA . ILE A 1 110 ? 10.868 8.613 -11.438 1.00 85.81 110 ILE A CA 1
ATOM 912 C C . ILE A 1 110 ? 9.612 7.939 -10.879 1.00 85.81 110 ILE A C 1
ATOM 914 O O . ILE A 1 110 ? 8.991 8.460 -9.954 1.00 85.81 110 ILE A O 1
ATOM 918 N N . ILE A 1 111 ? 9.255 6.760 -11.389 1.00 85.56 111 ILE A N 1
ATOM 919 C CA . ILE A 1 111 ? 8.071 6.029 -10.923 1.00 85.56 111 ILE A CA 1
ATOM 920 C C . ILE A 1 111 ? 8.263 5.519 -9.502 1.00 85.56 111 ILE A C 1
ATOM 922 O O . ILE A 1 111 ? 7.370 5.691 -8.678 1.00 85.56 111 ILE A O 1
ATOM 926 N N . SER A 1 112 ? 9.427 4.950 -9.189 1.00 82.75 112 SER A N 1
ATOM 927 C CA . SER A 1 112 ? 9.733 4.486 -7.830 1.00 82.75 112 SER A CA 1
ATOM 928 C C . SER A 1 112 ? 9.646 5.634 -6.822 1.00 82.75 112 SER A C 1
ATOM 930 O O . SER A 1 112 ? 9.064 5.484 -5.748 1.00 82.75 112 SER A O 1
ATOM 932 N N . PHE A 1 113 ? 10.153 6.811 -7.194 1.00 87.00 113 PHE A N 1
ATOM 933 C CA . PHE A 1 113 ? 10.064 8.019 -6.382 1.00 87.00 113 PHE A CA 1
ATOM 934 C C . PHE A 1 113 ? 8.618 8.514 -6.228 1.00 87.00 113 PHE A C 1
ATOM 936 O O . PHE A 1 113 ? 8.176 8.791 -5.114 1.00 87.00 113 PHE A O 1
ATOM 943 N N . ALA A 1 114 ? 7.840 8.554 -7.314 1.00 86.25 114 ALA A N 1
ATOM 944 C CA . ALA A 1 114 ? 6.429 8.942 -7.287 1.00 86.25 114 ALA A CA 1
ATOM 945 C C . ALA A 1 114 ? 5.566 7.978 -6.449 1.00 86.25 114 ALA A C 1
ATOM 947 O O . ALA A 1 114 ? 4.679 8.412 -5.707 1.00 86.25 114 ALA A O 1
ATOM 948 N N . MET A 1 115 ? 5.848 6.673 -6.517 1.00 87.00 115 MET A N 1
ATOM 949 C CA . MET A 1 115 ? 5.248 5.660 -5.647 1.00 87.00 115 MET A CA 1
ATOM 950 C C . MET A 1 115 ? 5.624 5.903 -4.184 1.00 87.00 115 MET A C 1
ATOM 952 O O . MET A 1 115 ? 4.744 5.876 -3.328 1.00 87.00 115 MET A O 1
ATOM 956 N N . GLY A 1 116 ? 6.895 6.206 -3.899 1.00 84.31 116 GLY A N 1
ATOM 957 C CA . GLY A 1 116 ? 7.370 6.559 -2.560 1.00 84.31 116 GLY A CA 1
ATOM 958 C C . GLY A 1 116 ? 6.645 7.775 -1.976 1.00 84.31 116 GLY A C 1
ATOM 959 O O . GLY A 1 116 ? 6.105 7.693 -0.874 1.00 84.31 116 GLY A O 1
ATOM 960 N N . ILE A 1 117 ? 6.536 8.871 -2.736 1.00 86.00 117 ILE A N 1
ATOM 961 C CA . ILE A 1 117 ? 5.777 10.065 -2.323 1.00 86.00 117 ILE A CA 1
ATOM 962 C C . ILE A 1 117 ? 4.319 9.706 -2.037 1.00 86.00 117 ILE A C 1
ATOM 964 O O . ILE A 1 117 ? 3.768 10.100 -1.012 1.00 86.00 117 ILE A O 1
ATOM 968 N N . ARG A 1 118 ? 3.676 8.948 -2.928 1.00 85.12 118 ARG A N 1
ATOM 969 C CA . ARG A 1 118 ? 2.261 8.587 -2.779 1.00 85.12 118 ARG A CA 1
ATOM 970 C C . ARG A 1 118 ? 2.022 7.674 -1.579 1.00 85.12 118 ARG A C 1
ATOM 972 O O . ARG A 1 118 ? 1.037 7.855 -0.870 1.00 85.12 118 ARG A O 1
ATOM 979 N N . PHE A 1 119 ? 2.944 6.752 -1.321 1.00 85.56 119 PHE A N 1
ATOM 980 C CA . PHE A 1 119 ? 2.942 5.906 -0.134 1.00 85.56 119 PHE A CA 1
ATOM 981 C C . PHE A 1 119 ? 3.027 6.741 1.145 1.00 85.56 119 PHE A C 1
ATOM 983 O O . PHE A 1 119 ? 2.179 6.604 2.024 1.00 85.56 119 PHE A O 1
ATOM 990 N N . VAL A 1 120 ? 3.988 7.666 1.216 1.00 83.81 120 VAL A N 1
ATOM 991 C CA . VAL A 1 120 ? 4.145 8.580 2.354 1.00 83.81 120 VAL A CA 1
ATOM 992 C C . VAL A 1 120 ? 2.901 9.454 2.535 1.00 83.81 120 VAL A C 1
ATOM 994 O O . VAL A 1 120 ? 2.367 9.544 3.638 1.00 83.81 120 VAL A O 1
ATOM 997 N N . ASN A 1 121 ? 2.368 10.023 1.452 1.00 84.56 121 ASN A N 1
ATOM 998 C CA . ASN A 1 121 ? 1.137 10.810 1.496 1.00 84.56 121 ASN A CA 1
ATOM 999 C C . ASN A 1 121 ? -0.047 9.999 2.028 1.00 84.56 121 ASN A C 1
ATOM 1001 O O . ASN A 1 121 ? -0.823 10.521 2.824 1.00 84.56 121 ASN A O 1
ATOM 1005 N N . TYR A 1 122 ? -0.196 8.730 1.639 1.00 81.69 122 TYR A N 1
ATOM 1006 C CA . TYR A 1 122 ? -1.238 7.868 2.198 1.00 81.69 122 TYR A CA 1
ATOM 1007 C C . TYR A 1 122 ? -1.064 7.634 3.694 1.00 81.69 122 TYR A C 1
ATOM 1009 O O . TYR A 1 122 ? -2.064 7.672 4.399 1.00 81.69 122 TYR A O 1
ATOM 1017 N N . LEU A 1 123 ? 0.159 7.480 4.196 1.00 79.75 123 LEU A N 1
ATOM 1018 C CA . LEU A 1 123 ? 0.389 7.335 5.636 1.00 79.75 123 LEU A CA 1
ATOM 1019 C C . LEU A 1 123 ? 0.017 8.597 6.427 1.00 79.75 123 LEU A C 1
ATOM 1021 O O . LEU A 1 123 ? -0.549 8.489 7.511 1.00 79.75 123 LEU A O 1
ATOM 1025 N N . TYR A 1 124 ? 0.302 9.787 5.890 1.00 77.25 124 TYR A N 1
ATOM 1026 C CA . TYR A 1 124 ? 0.008 11.051 6.577 1.00 77.25 124 TYR A CA 1
ATOM 1027 C C . TYR A 1 124 ? -1.451 11.499 6.453 1.00 77.25 124 TYR A C 1
ATOM 1029 O O . TYR A 1 124 ? -2.002 12.064 7.393 1.00 77.25 124 TYR A O 1
ATOM 1037 N N . THR A 1 125 ? -2.090 11.259 5.307 1.00 74.12 125 THR A N 1
ATOM 1038 C CA . THR A 1 125 ? -3.481 11.688 5.066 1.00 74.12 125 THR A CA 1
ATOM 1039 C C . THR A 1 125 ? -4.515 10.734 5.654 1.00 74.12 125 THR A C 1
ATOM 1041 O O . THR A 1 125 ? -5.666 11.120 5.846 1.00 74.12 125 THR A O 1
ATOM 1044 N N . LYS A 1 126 ? -4.123 9.491 5.950 1.00 74.88 126 LYS A N 1
ATOM 1045 C CA . LYS A 1 126 ? -5.013 8.439 6.444 1.00 74.88 126 LYS A CA 1
ATOM 1046 C C . LYS A 1 126 ? -4.548 8.002 7.836 1.00 74.88 126 LYS A C 1
ATOM 1048 O O . LYS A 1 126 ? -3.794 7.034 7.938 1.00 74.88 126 LYS A O 1
ATOM 1053 N N . PRO A 1 127 ? -4.959 8.697 8.915 1.00 70.31 127 PRO A N 1
ATOM 1054 C CA . PRO A 1 127 ? -4.525 8.353 10.263 1.00 70.31 127 PRO A CA 1
ATOM 1055 C C . PRO A 1 127 ? -4.940 6.916 10.592 1.00 70.31 127 PRO A C 1
ATOM 1057 O O . PRO A 1 127 ? -6.124 6.583 10.651 1.00 70.31 127 PRO A O 1
ATOM 1060 N N . PHE A 1 128 ? -3.948 6.048 10.783 1.00 79.31 128 PHE A N 1
ATOM 1061 C CA . PHE A 1 128 ? -4.173 4.658 11.147 1.00 79.31 128 PHE A CA 1
ATOM 1062 C C . PHE A 1 128 ? -4.161 4.509 12.665 1.00 79.31 128 PHE A C 1
ATOM 1064 O O . PHE A 1 128 ? -3.117 4.588 13.317 1.00 79.31 128 PHE A O 1
ATOM 1071 N N . VAL A 1 129 ? -5.341 4.257 13.223 1.00 80.50 129 VAL A N 1
ATOM 1072 C CA . VAL A 1 129 ? -5.509 3.940 14.639 1.00 80.50 129 VAL A CA 1
ATOM 1073 C C . VAL A 1 129 ? -5.936 2.483 14.742 1.00 80.50 129 VAL A C 1
ATOM 1075 O O . VAL A 1 129 ? -7.070 2.138 14.415 1.00 80.50 129 VAL A O 1
ATOM 1078 N N . ALA A 1 130 ? -5.030 1.614 15.184 1.00 79.06 130 ALA A N 1
ATOM 1079 C CA . ALA A 1 130 ? -5.348 0.206 15.388 1.00 79.06 130 ALA A CA 1
ATOM 1080 C C . ALA A 1 130 ? -6.304 0.016 16.574 1.00 79.06 130 ALA A C 1
ATOM 1082 O O . ALA A 1 130 ? -6.175 0.694 17.595 1.00 79.06 130 ALA A O 1
ATOM 1083 N N . MET A 1 131 ? -7.231 -0.934 16.445 1.00 80.50 131 MET A N 1
ATOM 1084 C CA . MET A 1 131 ? -8.050 -1.413 17.563 1.00 80.50 131 MET A CA 1
ATOM 1085 C C . MET A 1 131 ? -7.425 -2.669 18.174 1.00 80.50 131 MET A C 1
ATOM 1087 O O . MET A 1 131 ? -6.728 -3.436 17.499 1.00 80.50 131 MET A O 1
ATOM 1091 N N . THR A 1 132 ? -7.686 -2.906 19.452 1.00 80.75 132 THR A N 1
ATOM 1092 C CA . THR A 1 132 ? -7.476 -4.219 20.076 1.00 80.75 132 THR A CA 1
ATOM 1093 C C . THR A 1 132 ? -8.505 -5.228 19.555 1.00 80.75 132 THR A C 1
ATOM 1095 O O . THR A 1 132 ? -9.531 -4.849 18.988 1.00 80.75 132 THR A O 1
ATOM 1098 N N . ASP A 1 133 ? -8.236 -6.522 19.722 1.00 77.38 133 ASP A N 1
ATOM 1099 C CA . ASP A 1 133 ? -9.144 -7.566 19.222 1.00 77.38 133 ASP A CA 1
ATOM 1100 C C . ASP A 1 133 ? -10.474 -7.560 19.992 1.00 77.38 133 ASP A C 1
ATOM 1102 O O . ASP A 1 133 ? -11.540 -7.633 19.388 1.00 77.38 133 ASP A O 1
ATOM 1106 N N . GLN A 1 134 ? -10.433 -7.311 21.306 1.00 78.12 134 GLN A N 1
ATOM 1107 C CA . GLN A 1 134 ? -11.629 -7.127 22.136 1.00 78.12 134 GLN A CA 1
ATOM 1108 C C . GLN A 1 134 ? -12.482 -5.935 21.681 1.00 78.12 134 GLN A C 1
ATOM 1110 O O . GLN A 1 134 ? -13.701 -6.050 21.555 1.00 78.12 134 GLN A O 1
ATOM 1115 N N . GLU A 1 135 ? -11.858 -4.787 21.396 1.00 82.88 135 GLU A N 1
ATOM 1116 C CA . GLU A 1 135 ? -12.578 -3.613 20.889 1.00 82.88 135 GLU A CA 1
ATOM 1117 C C . GLU A 1 135 ? -13.228 -3.878 19.532 1.00 82.88 135 GLU A C 1
ATOM 1119 O O . GLU A 1 135 ? -14.291 -3.324 19.244 1.00 82.88 135 GLU A O 1
ATOM 1124 N N . HIS A 1 136 ? -12.577 -4.693 18.703 1.00 80.69 136 HIS A N 1
ATOM 1125 C CA . HIS A 1 136 ? -13.070 -5.067 17.389 1.00 80.69 136 HIS A CA 1
ATOM 1126 C C . HIS A 1 136 ? -14.268 -6.018 17.487 1.00 80.69 136 HIS A C 1
ATOM 1128 O O . HIS A 1 136 ? -15.302 -5.746 16.885 1.00 80.69 136 HIS A O 1
ATOM 1134 N N . ILE A 1 137 ? -14.191 -7.061 18.319 1.00 82.75 137 ILE A N 1
ATOM 1135 C CA . ILE A 1 137 ? -15.310 -7.982 18.584 1.00 82.75 137 ILE A CA 1
ATOM 1136 C C . ILE A 1 137 ? -16.517 -7.215 19.144 1.00 82.75 137 ILE A C 1
ATOM 1138 O O . ILE A 1 137 ? -17.640 -7.373 18.660 1.00 82.75 137 ILE A O 1
ATOM 1142 N N . ALA A 1 138 ? -16.287 -6.315 20.106 1.00 84.88 138 ALA A N 1
ATOM 1143 C CA . ALA A 1 138 ? -17.340 -5.475 20.671 1.00 84.88 138 ALA A CA 1
ATOM 1144 C C . ALA A 1 138 ? -17.980 -4.547 19.624 1.00 84.88 138 ALA A C 1
ATOM 1146 O O . ALA A 1 138 ? -19.189 -4.321 19.661 1.00 84.88 138 ALA A O 1
ATOM 1147 N N . LEU A 1 139 ? -17.190 -4.018 18.679 1.00 88.88 139 LEU A N 1
ATOM 1148 C CA . LEU A 1 139 ? -17.703 -3.219 17.564 1.00 88.88 139 LEU A CA 1
ATOM 1149 C C . LEU A 1 139 ? -18.634 -4.047 16.670 1.00 88.88 139 LEU A C 1
ATOM 1151 O O . LEU A 1 139 ? -19.734 -3.594 16.365 1.00 88.88 139 LEU A O 1
ATOM 1155 N N . ILE A 1 140 ? -18.224 -5.259 16.287 1.00 86.19 140 ILE A N 1
ATOM 1156 C CA . ILE A 1 140 ? -19.039 -6.137 15.436 1.00 86.19 140 ILE A CA 1
ATOM 1157 C C . ILE A 1 140 ? -20.335 -6.549 16.133 1.00 86.19 140 ILE A C 1
ATOM 1159 O O . ILE A 1 140 ? -21.396 -6.516 15.512 1.00 86.19 140 ILE A O 1
ATOM 1163 N N . SER A 1 141 ? -20.276 -6.883 17.423 1.00 84.94 141 SER A N 1
ATOM 1164 C CA . SER A 1 141 ? -21.471 -7.208 18.210 1.00 84.94 141 SER A CA 1
ATOM 1165 C C . SER A 1 141 ? -22.473 -6.043 18.225 1.00 84.94 141 SER A C 1
ATOM 1167 O O . SER A 1 141 ? -23.653 -6.230 17.928 1.00 84.94 141 SER A O 1
ATOM 1169 N N . LYS A 1 142 ? -21.986 -4.812 18.439 1.00 87.19 142 LYS A N 1
ATOM 1170 C CA . LYS A 1 142 ? -22.817 -3.599 18.382 1.00 87.19 142 LYS A CA 1
ATOM 1171 C C . LYS A 1 142 ? -23.369 -3.297 16.982 1.00 87.19 142 LYS A C 1
ATOM 1173 O O . LYS A 1 142 ? -24.486 -2.808 16.864 1.00 87.19 142 LYS A O 1
ATOM 1178 N N . LEU A 1 143 ? -22.620 -3.577 15.915 1.00 87.38 143 LEU A N 1
ATOM 1179 C CA . LEU A 1 143 ? -23.119 -3.431 14.539 1.00 87.38 143 LEU A CA 1
ATOM 1180 C C . LEU A 1 143 ? -24.246 -4.426 14.237 1.00 87.38 143 LEU A C 1
ATOM 1182 O O . LEU A 1 143 ? -25.266 -4.054 13.659 1.00 87.38 143 LEU A O 1
ATOM 1186 N N . LYS A 1 144 ? -24.108 -5.676 14.693 1.00 84.44 144 LYS A N 1
ATOM 1187 C CA . LYS A 1 144 ? -25.173 -6.678 14.567 1.00 84.44 144 LYS A CA 1
ATOM 1188 C C . LYS A 1 144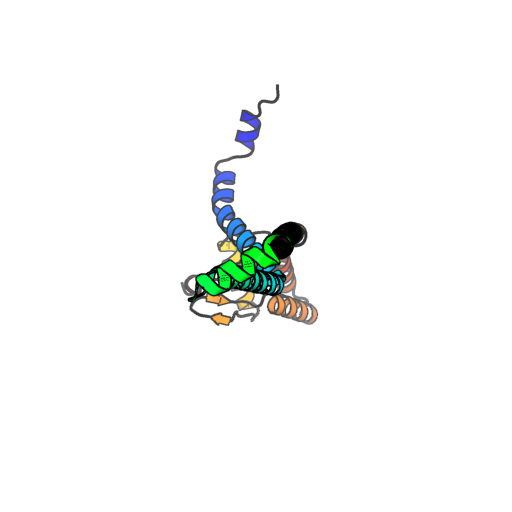 ? -26.440 -6.243 15.307 1.00 84.44 144 LYS A C 1
ATOM 1190 O O . LYS A 1 144 ? -27.524 -6.356 14.740 1.00 84.44 144 LYS A O 1
ATOM 1195 N N . SER A 1 145 ? -26.324 -5.693 16.521 1.00 83.75 145 SER A N 1
ATOM 1196 C CA . SER A 1 145 ? -27.495 -5.233 17.287 1.00 83.75 145 SER A CA 1
ATOM 1197 C C . SER A 1 145 ? -28.229 -4.049 16.646 1.00 83.75 145 SER A C 1
ATOM 1199 O O . SER A 1 145 ? -29.410 -3.865 16.912 1.00 83.75 145 SER A O 1
ATOM 1201 N N . THR A 1 146 ? -27.574 -3.269 15.779 1.00 81.06 146 THR A N 1
ATOM 1202 C CA . THR A 1 146 ? -28.209 -2.183 15.003 1.00 81.06 146 THR A CA 1
ATOM 1203 C C . THR A 1 146 ? -28.716 -2.643 13.629 1.00 81.06 146 THR A C 1
ATOM 1205 O O . THR A 1 146 ? -29.153 -1.828 12.809 1.00 81.06 146 THR A O 1
ATOM 1208 N N . GLY A 1 147 ? -28.671 -3.951 13.353 1.00 80.00 147 GLY A N 1
ATOM 1209 C CA . GLY A 1 147 ? -29.124 -4.559 12.102 1.00 80.00 147 GLY A CA 1
ATOM 1210 C C . GLY A 1 147 ? -28.146 -4.416 10.932 1.00 80.00 147 GLY A C 1
ATOM 1211 O O . GLY A 1 147 ? -28.541 -4.644 9.793 1.00 80.00 147 GLY A O 1
ATOM 1212 N N . ILE A 1 148 ? -26.889 -4.026 11.179 1.00 82.69 148 ILE A N 1
ATOM 1213 C CA . ILE A 1 148 ? -25.840 -3.936 10.154 1.00 82.69 148 ILE A CA 1
ATOM 1214 C C . ILE A 1 148 ? -24.982 -5.202 10.216 1.00 82.69 148 ILE A C 1
ATOM 1216 O O . ILE A 1 148 ? -24.149 -5.385 11.108 1.00 82.69 148 ILE A O 1
ATOM 1220 N N . VAL A 1 149 ? -25.176 -6.094 9.246 1.00 80.00 149 VAL A N 1
ATOM 1221 C CA . VAL A 1 149 ? -24.519 -7.407 9.206 1.00 80.00 149 VAL A CA 1
ATOM 1222 C C . VAL A 1 149 ? -23.553 -7.474 8.024 1.00 80.00 149 VAL A C 1
ATOM 1224 O O . VAL A 1 149 ? -23.883 -7.046 6.921 1.00 80.00 149 VAL A O 1
ATOM 1227 N N . GLY A 1 150 ? -22.347 -7.989 8.267 1.00 76.31 150 GLY A N 1
ATOM 1228 C CA . GLY A 1 150 ? -21.329 -8.178 7.233 1.00 76.31 150 GLY A CA 1
ATOM 1229 C C . GLY A 1 150 ? -21.653 -9.353 6.310 1.00 76.31 150 GLY A C 1
ATOM 1230 O O . GLY A 1 150 ? -22.465 -10.221 6.632 1.00 76.31 150 GLY A O 1
ATOM 1231 N N . LYS A 1 151 ? -20.991 -9.406 5.156 1.00 80.38 151 LYS A N 1
ATOM 1232 C CA . LYS A 1 151 ? -21.107 -10.503 4.193 1.00 80.38 151 LYS A CA 1
ATOM 1233 C C . LYS A 1 151 ? -20.140 -11.617 4.581 1.00 80.38 151 LYS A C 1
ATOM 1235 O O . LYS A 1 151 ? -18.953 -11.379 4.787 1.00 80.38 151 LYS A O 1
ATOM 1240 N N . HIS A 1 152 ? -20.633 -12.848 4.657 1.00 73.31 152 HIS A N 1
ATOM 1241 C CA . HIS A 1 152 ? -19.767 -14.006 4.856 1.00 73.31 152 HIS A CA 1
ATOM 1242 C C . HIS A 1 152 ? -19.058 -14.372 3.549 1.00 73.31 152 HIS A C 1
ATOM 1244 O O . HIS A 1 152 ? -19.706 -14.674 2.549 1.00 73.31 152 HIS A O 1
ATOM 1250 N N . MET A 1 153 ? -17.725 -14.384 3.564 1.00 68.94 153 MET A N 1
ATOM 1251 C CA . MET A 1 153 ? -16.895 -14.840 2.449 1.00 68.94 153 MET A CA 1
ATOM 1252 C C . MET A 1 153 ? -15.798 -15.774 2.961 1.00 68.94 153 MET A C 1
ATOM 1254 O O . MET A 1 153 ? -14.924 -15.357 3.713 1.00 68.94 153 MET A O 1
ATOM 1258 N N . ASN A 1 154 ? -15.822 -17.042 2.541 1.00 63.09 154 ASN A N 1
ATOM 1259 C CA . ASN A 1 154 ? -14.754 -18.024 2.792 1.00 63.09 154 ASN A CA 1
ATOM 1260 C C . ASN A 1 154 ? -14.304 -18.140 4.267 1.00 63.09 154 ASN A C 1
ATOM 1262 O O . ASN A 1 154 ? -13.110 -18.210 4.548 1.00 63.09 154 ASN A O 1
ATOM 1266 N N . GLY A 1 155 ? -15.245 -18.137 5.219 1.00 67.06 155 GLY A N 1
ATOM 1267 C CA . GLY A 1 155 ? -14.931 -18.198 6.657 1.00 67.06 155 GLY A CA 1
ATOM 1268 C C . GLY A 1 155 ? -14.489 -16.862 7.267 1.00 67.06 155 GLY A C 1
ATOM 1269 O O . GLY A 1 155 ? -14.047 -16.830 8.418 1.00 67.06 155 GLY A O 1
ATOM 1270 N N . TYR A 1 156 ? -14.635 -15.763 6.522 1.00 68.00 156 TYR A N 1
ATOM 1271 C CA . TYR A 1 156 ? -14.422 -14.395 6.980 1.00 68.00 156 TYR A CA 1
ATOM 1272 C C . TYR A 1 156 ? -15.724 -13.590 6.950 1.00 68.00 156 TYR A C 1
ATOM 1274 O O . TYR A 1 156 ? -16.601 -13.833 6.120 1.00 68.00 156 TYR A O 1
ATOM 1282 N N . LEU A 1 157 ? -15.863 -12.659 7.890 1.00 74.00 157 LEU A N 1
ATOM 1283 C CA . LEU A 1 157 ? -16.918 -11.655 7.902 1.00 74.00 157 LEU A CA 1
ATOM 1284 C C . LEU A 1 157 ? -16.330 -10.383 7.291 1.00 74.00 157 LEU A C 1
ATOM 1286 O O . LEU A 1 157 ? -15.396 -9.800 7.845 1.00 74.00 157 LEU A O 1
ATOM 1290 N N . ASP A 1 158 ? -16.845 -10.001 6.130 1.00 78.81 158 ASP A N 1
ATOM 1291 C CA . ASP A 1 158 ? -16.395 -8.832 5.390 1.00 78.81 158 ASP A CA 1
ATOM 1292 C C . ASP A 1 158 ? -17.437 -7.717 5.473 1.00 78.81 158 ASP A C 1
ATOM 1294 O O . ASP A 1 158 ? -18.642 -7.956 5.360 1.00 78.81 158 ASP A O 1
ATOM 1298 N N . TYR A 1 159 ? -16.972 -6.493 5.685 1.00 81.88 159 TYR A N 1
ATOM 1299 C CA . TYR A 1 159 ? -17.818 -5.309 5.732 1.00 81.88 159 TYR A CA 1
ATOM 1300 C C . TYR A 1 159 ? -17.341 -4.325 4.676 1.00 81.88 159 TYR A C 1
ATOM 1302 O O . TYR A 1 159 ? -16.168 -3.947 4.652 1.00 81.88 159 TYR A O 1
ATOM 1310 N N . ASP A 1 160 ? -18.273 -3.840 3.859 1.00 86.88 160 ASP A N 1
ATOM 1311 C CA . ASP A 1 160 ? -18.027 -2.627 3.095 1.00 86.88 160 ASP A CA 1
ATOM 1312 C C . ASP A 1 160 ? -18.146 -1.431 4.046 1.00 86.88 160 ASP A C 1
ATOM 1314 O O . ASP A 1 160 ? -19.232 -0.931 4.335 1.00 86.88 160 ASP A O 1
ATOM 1318 N N . TRP A 1 161 ? -17.012 -1.011 4.606 1.00 88.25 161 TRP A N 1
ATOM 1319 C CA . TRP A 1 161 ? -16.974 0.045 5.617 1.00 88.25 161 TRP A CA 1
ATOM 1320 C C . TRP A 1 161 ? -17.476 1.405 5.114 1.00 88.25 161 TRP A C 1
ATOM 1322 O O . TRP A 1 161 ? -17.879 2.224 5.941 1.00 88.25 161 TRP A O 1
ATOM 1332 N N . ASP A 1 162 ? -17.483 1.647 3.797 1.00 87.12 162 ASP A N 1
ATOM 1333 C CA . ASP A 1 162 ? -18.106 2.846 3.220 1.00 87.12 162 ASP A CA 1
ATOM 1334 C C . ASP A 1 162 ? -19.629 2.770 3.338 1.00 87.12 162 ASP A C 1
ATOM 1336 O O . ASP A 1 162 ? -20.275 3.697 3.829 1.00 87.12 162 ASP A O 1
ATOM 1340 N N . GLU A 1 163 ? -20.195 1.625 2.957 1.00 89.25 163 GLU A N 1
ATOM 1341 C CA . GLU A 1 163 ? -21.626 1.350 3.072 1.00 89.25 163 GLU A CA 1
ATOM 1342 C C . GLU A 1 163 ? -22.082 1.375 4.540 1.00 89.25 163 GLU A C 1
ATOM 1344 O O . GLU A 1 163 ? -23.111 1.965 4.871 1.00 89.25 163 GLU A O 1
ATOM 1349 N N . VAL A 1 164 ? -21.284 0.804 5.449 1.00 89.50 164 VAL A N 1
ATOM 1350 C CA . VAL A 1 164 ? -21.563 0.812 6.894 1.00 89.50 164 VAL A CA 1
ATOM 1351 C C . VAL A 1 164 ? -21.621 2.236 7.450 1.00 89.50 164 VAL A C 1
ATOM 1353 O O . VAL A 1 164 ? -22.552 2.550 8.192 1.00 89.50 164 VAL A O 1
ATOM 1356 N N . LEU A 1 165 ? -20.657 3.101 7.108 1.00 90.88 165 LEU A N 1
ATOM 1357 C CA . LEU A 1 165 ? -20.647 4.491 7.578 1.00 90.88 165 LEU A CA 1
ATOM 1358 C C . LEU A 1 165 ? -21.850 5.277 7.052 1.00 90.88 165 LEU A C 1
ATOM 1360 O O . LEU A 1 165 ? -22.494 5.974 7.837 1.00 90.88 165 LEU A O 1
ATOM 1364 N N . ASN A 1 166 ? -22.181 5.127 5.768 1.00 89.81 166 ASN A N 1
ATOM 1365 C CA . ASN A 1 166 ? -23.346 5.782 5.172 1.00 89.81 166 ASN A CA 1
ATOM 1366 C C . ASN A 1 166 ? -24.645 5.325 5.848 1.00 89.81 166 ASN A C 1
ATOM 1368 O O . ASN A 1 166 ? -25.434 6.158 6.290 1.00 89.81 166 ASN A O 1
ATOM 1372 N N . ASN A 1 167 ? -24.823 4.014 6.031 1.00 88.56 167 ASN A N 1
ATOM 1373 C CA . ASN A 1 167 ? -26.004 3.454 6.688 1.00 88.56 167 ASN A CA 1
ATOM 1374 C C . ASN A 1 167 ? -26.145 3.929 8.141 1.00 88.56 167 ASN A C 1
ATOM 1376 O O . ASN A 1 167 ? -27.249 4.251 8.581 1.00 88.56 167 ASN A O 1
ATOM 1380 N N . LEU A 1 168 ? -25.042 3.986 8.895 1.00 88.69 168 LEU A N 1
ATOM 1381 C CA . LEU A 1 168 ? -25.054 4.502 10.266 1.00 88.69 168 LEU A CA 1
ATOM 1382 C C . LEU A 1 168 ? -25.412 5.985 10.311 1.00 88.69 168 LEU A C 1
ATOM 1384 O O . LEU A 1 168 ? -26.214 6.381 11.153 1.00 88.69 168 LEU A O 1
ATOM 1388 N N . TYR A 1 169 ? -24.850 6.789 9.408 1.00 87.31 169 TYR A N 1
ATOM 1389 C CA . TYR A 1 169 ? -25.134 8.217 9.342 1.00 87.31 169 TYR A CA 1
ATOM 1390 C C . TYR A 1 169 ? -26.603 8.484 8.990 1.00 87.31 169 TYR A C 1
ATOM 1392 O O . TYR A 1 169 ? -27.274 9.250 9.677 1.00 87.31 169 TYR A O 1
ATOM 1400 N N . GLU A 1 170 ? -27.147 7.789 7.989 1.00 87.56 170 GLU A N 1
ATOM 1401 C CA . GLU A 1 170 ? -28.557 7.913 7.603 1.00 87.56 170 GLU A CA 1
ATOM 1402 C C . GLU A 1 170 ? -29.526 7.432 8.688 1.00 87.56 170 GLU A C 1
ATOM 1404 O O . GLU A 1 170 ? -30.607 8.002 8.855 1.00 87.56 170 GLU A O 1
ATOM 1409 N N . LYS A 1 171 ? -29.185 6.369 9.427 1.00 86.81 171 LYS A N 1
ATOM 1410 C CA . LYS A 1 171 ? -29.990 5.933 10.578 1.00 86.81 171 LYS A CA 1
ATOM 1411 C C . LYS A 1 171 ? -29.912 6.939 11.722 1.00 86.81 171 LYS A C 1
ATOM 1413 O O . LYS A 1 171 ? -30.950 7.314 12.255 1.00 86.81 171 LYS A O 1
ATOM 1418 N N . TYR A 1 172 ? -28.721 7.445 12.040 1.00 85.88 172 TYR A N 1
ATOM 1419 C CA . TYR A 1 172 ? -28.547 8.479 13.060 1.00 85.88 172 TYR A CA 1
ATOM 1420 C C . TYR A 1 172 ? -29.366 9.738 12.746 1.00 85.88 172 TYR A C 1
ATOM 1422 O O . TYR A 1 172 ? -30.051 10.250 13.626 1.00 85.88 172 TYR A O 1
ATOM 1430 N N . LEU A 1 173 ? -29.366 10.202 11.492 1.00 85.44 173 LEU A N 1
ATOM 1431 C CA . LEU A 1 173 ? -30.169 11.358 11.081 1.00 85.44 173 LEU A CA 1
ATOM 1432 C C . LEU A 1 173 ? -31.682 11.133 11.235 1.00 85.44 173 LEU A C 1
ATOM 1434 O O . LEU A 1 173 ? -32.410 12.093 11.473 1.00 85.44 173 LEU A O 1
ATOM 1438 N N . ARG A 1 174 ? -32.159 9.890 11.095 1.00 86.12 174 ARG A N 1
ATOM 1439 C CA . ARG A 1 174 ? -33.582 9.539 11.236 1.00 86.12 174 ARG A CA 1
ATOM 1440 C C . ARG A 1 174 ? -34.009 9.328 12.685 1.00 86.12 174 ARG A C 1
ATOM 1442 O O . ARG A 1 174 ? -35.104 9.733 13.054 1.00 86.12 174 ARG A O 1
ATOM 1449 N N . GLU A 1 175 ? -33.172 8.669 13.477 1.00 86.12 175 GLU A N 1
ATOM 1450 C CA . GLU A 1 175 ? -33.530 8.170 14.811 1.00 86.12 175 GLU A CA 1
ATOM 1451 C C . GLU A 1 175 ? -32.981 9.051 15.946 1.00 86.12 175 GLU A C 1
ATOM 1453 O O . GLU A 1 175 ? -33.424 8.922 17.083 1.00 86.12 175 GLU A O 1
ATOM 1458 N N . ALA A 1 176 ? -32.032 9.952 15.652 1.00 77.88 176 ALA A N 1
ATOM 1459 C CA . ALA A 1 176 ? -31.314 10.784 16.625 1.00 77.88 176 ALA A CA 1
ATOM 1460 C C . ALA A 1 176 ? -30.685 9.990 17.794 1.00 77.88 176 ALA A C 1
ATOM 1462 O O . ALA A 1 176 ? -30.453 10.533 18.875 1.00 77.88 176 ALA A O 1
ATOM 1463 N N . ASP A 1 177 ? -30.384 8.705 17.579 1.00 81.50 177 ASP A N 1
ATOM 1464 C CA . ASP A 1 177 ? -29.821 7.818 18.597 1.00 81.50 177 ASP A CA 1
ATOM 1465 C C . ASP A 1 177 ? -28.324 8.088 18.805 1.00 81.50 177 ASP A C 1
ATOM 1467 O O . ASP A 1 177 ? -27.483 7.907 17.918 1.00 81.50 177 ASP A O 1
ATOM 1471 N N . TYR A 1 178 ? -27.981 8.483 20.027 1.00 80.88 178 TYR A N 1
ATOM 1472 C CA . TYR A 1 178 ? -26.614 8.745 20.459 1.00 80.88 178 TYR A CA 1
ATOM 1473 C C . TYR A 1 178 ? -25.690 7.525 20.287 1.00 80.88 178 TYR A C 1
ATOM 1475 O O . TYR A 1 178 ? -24.517 7.676 19.947 1.00 80.88 178 TYR A O 1
ATOM 1483 N N . THR A 1 179 ? -26.225 6.311 20.419 1.00 83.00 179 THR A N 1
ATOM 1484 C CA . THR A 1 179 ? -25.485 5.052 20.248 1.00 83.00 179 THR A CA 1
ATOM 1485 C C . THR A 1 179 ? -25.012 4.863 18.805 1.00 83.00 179 THR A C 1
ATOM 1487 O O . THR A 1 179 ? -23.891 4.400 18.567 1.00 83.00 179 THR A O 1
ATOM 1490 N N . LEU A 1 180 ? -25.835 5.258 17.826 1.00 85.56 180 LEU A N 1
ATOM 1491 C CA . LEU A 1 180 ? -25.476 5.226 16.406 1.00 85.56 180 LEU A CA 1
ATOM 1492 C C . LEU A 1 180 ? -24.380 6.245 16.087 1.00 85.56 180 LEU A C 1
ATOM 1494 O O . LEU A 1 180 ? -23.459 5.935 15.331 1.00 85.56 180 LEU A O 1
ATOM 1498 N N . ASN A 1 181 ? -24.435 7.427 16.706 1.00 84.88 181 ASN A N 1
ATOM 1499 C CA . ASN A 1 181 ? -23.396 8.447 16.563 1.00 84.88 181 ASN A CA 1
ATOM 1500 C C . ASN A 1 181 ? -22.058 7.991 17.168 1.00 84.88 181 ASN A C 1
ATOM 1502 O O . ASN A 1 181 ? -21.015 8.138 16.533 1.00 84.88 181 ASN A O 1
ATOM 1506 N N . GLU A 1 182 ? -22.067 7.371 18.353 1.00 86.81 182 GLU A N 1
ATOM 1507 C CA . GLU A 1 182 ? -20.852 6.792 18.943 1.00 86.81 182 GLU A CA 1
ATOM 1508 C C . GLU A 1 182 ? -20.235 5.708 18.046 1.00 86.81 182 GLU A C 1
ATOM 1510 O O . GLU A 1 182 ? -19.016 5.673 17.851 1.00 86.81 182 GLU A O 1
ATOM 1515 N N . LEU A 1 183 ? -21.067 4.833 17.469 1.00 89.38 183 LEU A N 1
ATOM 1516 C CA . LEU A 1 183 ? -20.636 3.816 16.507 1.00 89.38 183 LEU A CA 1
ATOM 1517 C C . LEU A 1 183 ? -20.030 4.443 15.251 1.00 89.38 183 LEU A C 1
ATOM 1519 O O . LEU A 1 183 ? -18.934 4.052 14.845 1.00 89.38 183 LEU A O 1
ATOM 1523 N N . TYR A 1 184 ? -20.710 5.433 14.672 1.00 89.25 184 TYR A N 1
ATOM 1524 C CA . TYR A 1 184 ? -20.243 6.173 13.503 1.00 89.25 184 TYR A CA 1
ATOM 1525 C C . TYR A 1 184 ? -18.870 6.809 13.760 1.00 89.25 184 TYR A C 1
ATOM 1527 O O . TYR A 1 184 ? -17.918 6.544 13.025 1.00 89.25 184 TYR A O 1
ATOM 1535 N N . GLN A 1 185 ? -18.720 7.559 14.855 1.00 88.31 185 GLN A N 1
ATOM 1536 C CA . GLN A 1 185 ? -17.456 8.208 15.219 1.00 88.31 185 GLN A CA 1
ATOM 1537 C C . GLN A 1 185 ? -16.337 7.193 15.474 1.00 88.31 185 GLN A C 1
ATOM 1539 O O . GLN A 1 185 ? -15.191 7.402 15.062 1.00 88.31 185 GLN A O 1
ATOM 1544 N N . LYS A 1 186 ? -16.652 6.067 16.128 1.00 89.25 186 LYS A N 1
ATOM 1545 C CA . LYS A 1 186 ? -15.678 5.003 16.392 1.00 89.25 186 LYS A CA 1
ATOM 1546 C C . LYS A 1 186 ? -15.194 4.354 15.096 1.00 89.25 186 LYS A C 1
ATOM 1548 O O . LYS A 1 186 ? -13.988 4.182 14.927 1.00 89.25 186 LYS A O 1
ATOM 1553 N N . ILE A 1 187 ? -16.095 4.037 14.166 1.00 89.31 187 ILE A N 1
ATOM 1554 C CA . ILE A 1 187 ? -15.720 3.477 12.860 1.00 89.31 187 ILE A CA 1
ATOM 1555 C C . ILE A 1 187 ? -14.927 4.498 12.060 1.00 89.31 187 ILE A C 1
ATOM 1557 O O . ILE A 1 187 ? -13.881 4.145 11.533 1.00 89.31 187 ILE A O 1
ATOM 1561 N N . GLN A 1 188 ? -15.344 5.765 12.036 1.00 88.00 188 GLN A N 1
ATOM 1562 C CA . GLN A 1 188 ? -14.628 6.825 11.330 1.00 88.00 188 GLN A CA 1
ATOM 1563 C C . GLN A 1 188 ? -13.186 6.974 11.843 1.00 88.00 188 GLN A C 1
ATOM 1565 O O . GLN A 1 188 ? -12.245 7.035 11.051 1.00 88.00 188 GLN A O 1
ATOM 1570 N N . LYS A 1 189 ? -12.988 6.945 13.167 1.00 87.81 189 LYS A N 1
ATOM 1571 C CA . LYS A 1 189 ? -11.659 6.993 13.799 1.00 87.81 189 LYS A CA 1
ATOM 1572 C C . LYS A 1 189 ? -10.770 5.805 13.415 1.00 87.81 189 LYS A C 1
ATOM 1574 O O . LYS A 1 189 ? -9.562 5.968 13.259 1.00 87.81 189 LYS A O 1
ATOM 1579 N N . HIS A 1 190 ? -11.351 4.614 13.287 1.00 87.81 190 HIS A N 1
ATOM 1580 C CA . HIS A 1 190 ? -10.629 3.365 13.022 1.00 87.81 190 HIS A CA 1
ATOM 1581 C C . HIS A 1 190 ? -10.757 2.881 11.569 1.00 87.81 190 HIS A C 1
ATOM 1583 O O . HIS A 1 190 ? -10.357 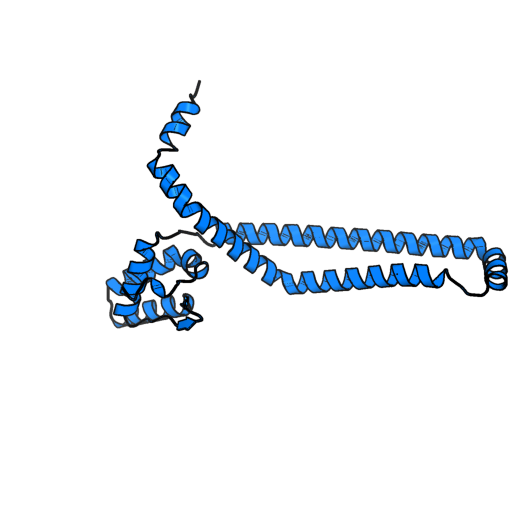1.766 11.243 1.00 87.81 190 HIS A O 1
ATOM 1589 N N . TYR A 1 191 ? -11.269 3.719 10.673 1.00 86.81 191 TYR A N 1
ATOM 1590 C CA . TYR A 1 191 ? -11.733 3.317 9.348 1.00 86.81 191 TYR A CA 1
ATOM 1591 C C . TYR A 1 191 ? -10.647 2.630 8.505 1.00 86.81 191 TYR A C 1
ATOM 1593 O O . TYR A 1 191 ? -10.864 1.562 7.935 1.00 86.81 191 TYR A O 1
ATOM 1601 N N . PHE A 1 192 ? -9.431 3.183 8.478 1.00 79.25 192 PHE A N 1
ATOM 1602 C CA . PHE A 1 192 ? -8.321 2.584 7.726 1.00 79.25 192 PHE A CA 1
ATOM 1603 C C . PHE A 1 192 ? -7.754 1.322 8.371 1.00 79.25 192 PHE A C 1
ATOM 1605 O O . PHE A 1 192 ? -7.191 0.486 7.664 1.00 79.25 192 PHE A O 1
ATOM 1612 N N . TYR A 1 193 ? -7.915 1.171 9.688 1.00 83.62 193 TYR A N 1
ATOM 1613 C CA . TYR A 1 193 ? -7.634 -0.092 10.358 1.00 83.62 193 TYR A CA 1
ATOM 1614 C C . TYR A 1 193 ? -8.614 -1.161 9.899 1.00 83.62 193 TYR A C 1
ATOM 1616 O O . TYR A 1 193 ? -8.178 -2.182 9.373 1.00 83.62 193 TYR A O 1
ATOM 1624 N N . LEU A 1 194 ? -9.907 -0.864 9.990 1.00 85.31 194 LEU A N 1
ATOM 1625 C CA . LEU A 1 194 ? -10.996 -1.755 9.607 1.00 85.31 194 LEU A CA 1
ATOM 1626 C C . LEU A 1 194 ? -10.926 -2.170 8.127 1.00 85.31 194 LEU A C 1
ATOM 1628 O O . LEU A 1 194 ? -11.061 -3.347 7.816 1.00 85.31 194 LEU A O 1
ATOM 1632 N N . LYS A 1 195 ? -10.602 -1.250 7.206 1.00 80.81 195 LYS A N 1
ATOM 1633 C CA . LYS A 1 195 ? -10.379 -1.584 5.783 1.00 80.81 195 LYS A CA 1
ATOM 1634 C C . LYS A 1 195 ? -9.146 -2.452 5.515 1.00 80.81 195 LYS A C 1
ATOM 1636 O O . LYS A 1 195 ? -9.047 -3.062 4.454 1.00 80.81 195 LYS A O 1
ATOM 1641 N N . SER A 1 196 ? -8.178 -2.468 6.428 1.00 74.69 196 SER A N 1
ATOM 1642 C CA . SER A 1 196 ? -6.934 -3.236 6.278 1.00 74.69 196 SER A CA 1
ATOM 1643 C C . SER A 1 196 ? -6.979 -4.610 6.955 1.00 74.69 196 SER A C 1
ATOM 1645 O O . SER A 1 196 ? -6.016 -5.376 6.852 1.00 74.69 196 SER A O 1
ATOM 1647 N N . THR A 1 197 ? -8.072 -4.931 7.652 1.00 72.69 197 THR A N 1
ATOM 1648 C CA . THR A 1 197 ? -8.244 -6.171 8.407 1.00 72.69 197 THR A CA 1
ATOM 1649 C C . THR A 1 197 ? -9.462 -6.949 7.915 1.00 72.69 197 THR A C 1
ATOM 1651 O O . THR A 1 197 ? -10.521 -6.400 7.654 1.00 72.69 197 THR A O 1
ATOM 1654 N N . SER A 1 198 ? -9.305 -8.264 7.793 1.00 62.78 198 SER A N 1
ATOM 1655 C CA . SER A 1 198 ? -10.389 -9.208 7.504 1.00 62.78 198 SER A CA 1
ATOM 1656 C C . SER A 1 198 ? -10.698 -10.015 8.764 1.00 62.78 198 SER A C 1
ATOM 1658 O O . SER A 1 198 ? -9.767 -10.518 9.403 1.00 62.78 198 SER A O 1
ATOM 1660 N N . ILE A 1 199 ? -11.975 -10.169 9.111 1.00 62.75 199 ILE A N 1
ATOM 1661 C CA . ILE A 1 199 ? -12.425 -10.816 10.354 1.00 62.75 199 ILE A CA 1
ATOM 1662 C C . ILE A 1 199 ? -12.628 -12.303 10.111 1.00 62.75 199 ILE A C 1
ATOM 1664 O O . ILE A 1 199 ? -13.357 -12.654 9.195 1.00 62.75 199 ILE A O 1
ATOM 1668 N N . ARG A 1 200 ? -12.024 -13.189 10.909 1.00 56.78 200 ARG A N 1
ATOM 1669 C CA . ARG A 1 200 ? -12.329 -14.631 10.847 1.00 56.78 200 ARG A CA 1
ATOM 1670 C C . ARG A 1 200 ? -13.634 -14.899 11.603 1.00 56.78 200 ARG A C 1
ATOM 1672 O O . ARG A 1 200 ? -13.805 -14.417 12.713 1.00 56.78 200 ARG A O 1
ATOM 1679 N N . VAL A 1 201 ? -14.546 -15.665 11.007 1.00 53.50 201 VAL A N 1
ATOM 1680 C CA . VAL A 1 201 ? -15.913 -15.894 11.527 1.00 53.50 201 VAL A CA 1
ATOM 1681 C C . VAL A 1 201 ? -15.925 -16.675 12.849 1.00 53.50 201 VAL A C 1
ATOM 1683 O O . VAL A 1 201 ? -16.819 -16.465 13.658 1.00 53.50 201 VAL A O 1
ATOM 1686 N N . PHE A 1 202 ? -14.902 -17.493 13.121 1.00 51.38 202 PHE A N 1
ATOM 1687 C CA . PHE A 1 202 ? -14.826 -18.375 14.298 1.00 51.38 202 PHE A CA 1
ATOM 1688 C C . PHE A 1 202 ? -14.758 -17.669 15.671 1.00 51.38 202 PHE A C 1
ATOM 1690 O O . PHE A 1 202 ? -14.719 -18.349 16.688 1.00 51.38 202 PHE A O 1
ATOM 1697 N N . GLU A 1 203 ? -14.743 -16.335 15.727 1.00 48.34 203 GLU A N 1
ATOM 1698 C CA . GLU A 1 203 ? -14.723 -15.554 16.978 1.00 48.34 203 GLU A CA 1
ATOM 1699 C C . GLU A 1 203 ? -16.124 -15.134 17.478 1.00 48.34 203 GLU A C 1
ATOM 1701 O O . GLU A 1 203 ? -16.220 -14.411 18.466 1.00 48.34 203 GLU A O 1
ATOM 1706 N N . PHE A 1 204 ? -17.213 -15.552 16.813 1.00 49.22 204 PHE A N 1
ATOM 1707 C CA . PHE A 1 204 ? -18.581 -15.090 17.126 1.00 49.22 204 PHE A CA 1
ATOM 1708 C C . PHE A 1 204 ? -19.604 -16.193 17.433 1.00 49.22 204 PHE A C 1
ATOM 1710 O O . PHE A 1 204 ? -20.741 -15.851 17.755 1.00 49.22 204 PHE A O 1
ATOM 1717 N N . ASP A 1 205 ? -19.215 -17.468 17.343 1.00 40.50 205 ASP A N 1
ATOM 1718 C CA . ASP A 1 205 ? -20.102 -18.630 17.550 1.00 40.50 205 ASP A CA 1
ATOM 1719 C C . ASP A 1 205 ? -19.831 -19.378 18.879 1.00 40.50 205 ASP A C 1
ATOM 1721 O O . ASP A 1 205 ? -20.232 -20.532 19.031 1.00 40.50 205 ASP A O 1
ATOM 1725 N N . SER A 1 206 ? -19.143 -18.743 19.838 1.00 35.84 206 SER A N 1
ATOM 1726 C CA . SER A 1 206 ? -18.908 -19.268 21.198 1.00 35.84 206 SER A CA 1
ATOM 1727 C C . SER A 1 206 ? -19.772 -18.575 22.243 1.00 35.84 206 SER A C 1
ATOM 1729 O O . SER A 1 206 ? -19.641 -17.330 22.332 1.00 35.84 206 SER A O 1
#

Radius of gyration: 30.08 Å; chains: 1; bounding box: 69×34×82 Å

Secondary structure (DSSP, 8-state):
---HHHHHHHHS-HH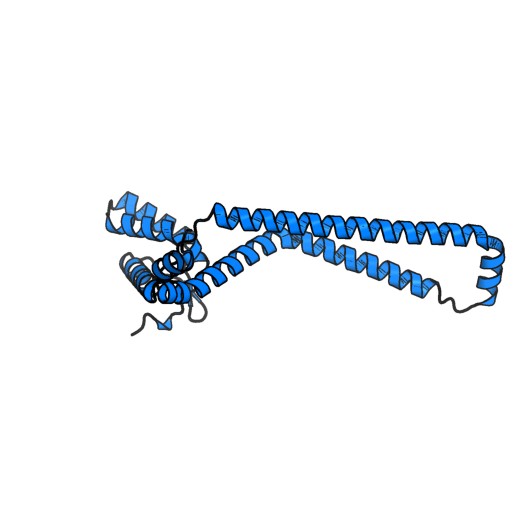HHHHHHHHHHHHHHHHHHHHHHHHHHHHHHHHHHHHHHHHHHHHHHHHHHHT--S-HHHHHHHHHHHHHHHHHHHHHHHHHHHHHHHHHHHHHHHHHHHHHHHHHHHHHHS---PPPHHHHHHHHHHHHHTT--PEEETTEEE--HHHHHHHHHHHHHHH--HHHHHHHHHHHHHHHHHHT--EEGGGS--

Foldseek 3Di:
DPPVVVVVPVVDDPVVVVVCVQCVVLVVLLLVVLLVVLCVVCVVVVVVLVVVVVVLVVVVVVVVVVVPDPPVPVVVVVCVVCVVVVVVVVVVVVVVSVVSVVVSVVVVVVSVVVSVVSSVVCPVVPPADADDPVVVVVLQVLCVVVVNFADDDPQWGHDPLVVSLVVLVVVCVVPVDPSSVVSNVVCSNNVSSNVSDIGGNVVPPD

Sequence (206 aa):
MLNIKTELSTFFTQERITRLSNLAPKYIKHFYYVGKQVFWDYWKIIKVISILFLLIYAVNRCGEQFMQIDNPKVLTDFILQNQVAILIIGHILINIAKLTYALLNLACYIISFAMGIRFVNYLYTKPFVAMTDQEHIALISKLKSTGIVGKHMNGYLDYDWDEVLNNLYEKYLREADYTLNELYQKIQKHYFYLKSTSIRVFEFDS

Organism: NCBI:txid1121426